Protein AF-A0ABD2N1C5-F1 (afdb_monomer_lite)

Radius of gyration: 31.62 Å; chains: 1; bounding box: 72×41×95 Å

Organism: NCBI:txid559131

Foldseek 3Di:
DDPDAAEEEEDEPLAPLQDKAFFAWDWDDDPRHIYTYRQDNYHDNDDPRTAEIEEQDDPVVDDDPDPDFYWYAYSPPRDIAGPVCRPHHYHYHYDHNVVLLPDPADDCPDDPCRVVSVVSSVVSVVVVVVVVCPVVVVVLLVVLVVLLVVLVVLLVVCVVDPLNVVDPLSVQLNVLSVVSNVLSVCVVVVVDDPVSVVSNVVSVVSNVVSVVVVVVCVVCVPVSVVVVVVVVD

pLDDT: mean 78.97, std 11.91, range [41.66, 94.25]

Secondary structure (DSSP, 8-state):
--PPPEEEEEEETT--TTS-EEEEEEEEE-SSEEEEEE--SSPBSS-TTEEEEEESS-GGGS--SSSS--EEEETTT--EE-TT-TT--EEEEEE-HHHHTT-----SSS-TTHHHHHHHHHHHHHHHHHHHHHHHHHHHHHHHHHHHHHHHHHHHHHHH-GGGGG-HHHHHHHHHHHHHHHHHHHHHTT---THHHHHHHHHHHHHHHHHHHHHHHHHTHHHHHHHHHHHT-

Sequence (233 aa):
MSYEKNVIIFIPHTLEKRKAGLLEGFYKEYHDCQSFFITNNKIAKDTSKCIGYISKKDAKDFKSLNDGHWVHINSMDSAVTLPDHPHKNVLKVYYELDIFGRLHRIEPDIMDLGVHFQELISYFKNKQVTSHTNGTKGLIELIAIIIIKLLDLIRNIINYKKILKYSSATSYFEESCLLGKWLLTSLLKRENGPKITNLLVSIAFDLMLGFYVMKYFNHYKKDVLFLLKMQER

Structure (mmCIF, N/CA/C/O backbone):
data_AF-A0ABD2N1C5-F1
#
_entry.id   AF-A0ABD2N1C5-F1
#
loop_
_atom_site.group_PDB
_atom_site.id
_atom_site.type_symbol
_atom_site.label_atom_id
_atom_site.label_alt_id
_atom_site.label_comp_id
_atom_site.label_asym_id
_atom_site.label_entity_id
_atom_site.label_seq_id
_atom_site.pdbx_PDB_ins_code
_atom_site.Cartn_x
_atom_site.Cartn_y
_atom_site.Cartn_z
_atom_site.occupancy
_atom_site.B_iso_or_equiv
_atom_site.auth_seq_id
_atom_site.auth_comp_id
_atom_site.auth_asym_id
_atom_site.auth_atom_id
_atom_site.pdbx_PDB_model_num
ATOM 1 N N . MET A 1 1 ? 37.526 -4.607 -17.241 1.00 41.66 1 MET A N 1
ATOM 2 C CA . MET A 1 1 ? 36.534 -4.377 -18.313 1.00 41.66 1 MET A CA 1
ATOM 3 C C . MET A 1 1 ? 35.157 -4.555 -17.703 1.00 41.66 1 MET A C 1
ATOM 5 O O . MET A 1 1 ? 34.886 -5.630 -17.187 1.00 41.66 1 MET A O 1
ATOM 9 N N . SER A 1 2 ? 34.346 -3.498 -17.658 1.00 44.84 2 SER A N 1
ATOM 10 C CA . SER A 1 2 ? 32.952 -3.594 -17.212 1.00 44.84 2 SER A CA 1
ATOM 11 C C . SER A 1 2 ? 32.163 -4.292 -18.316 1.00 44.84 2 SER A C 1
ATOM 13 O O . SER A 1 2 ? 32.066 -3.737 -19.407 1.00 44.84 2 SER A O 1
ATOM 15 N N . TYR A 1 3 ? 31.652 -5.499 -18.071 1.00 54.25 3 TYR A N 1
ATOM 16 C CA . TYR A 1 3 ? 30.715 -6.139 -18.996 1.00 54.25 3 TYR A CA 1
ATOM 17 C C . TYR A 1 3 ? 29.472 -5.249 -19.116 1.00 54.25 3 TYR A C 1
ATOM 19 O O . TYR A 1 3 ? 28.894 -4.843 -18.105 1.00 54.25 3 TYR A O 1
ATOM 27 N N . GLU A 1 4 ? 29.080 -4.898 -20.340 1.00 67.69 4 GLU A N 1
ATOM 28 C CA . GLU A 1 4 ? 27.821 -4.192 -20.565 1.00 67.69 4 GLU A CA 1
ATOM 29 C C . GLU A 1 4 ? 26.655 -5.124 -20.219 1.00 67.69 4 GLU A C 1
ATOM 31 O O . GLU A 1 4 ? 26.484 -6.182 -20.822 1.00 67.69 4 GLU A O 1
ATOM 36 N N . LYS A 1 5 ? 25.859 -4.739 -19.216 1.00 76.56 5 LYS A N 1
ATOM 37 C CA . LYS A 1 5 ? 24.678 -5.499 -18.793 1.00 76.56 5 LYS A CA 1
ATOM 38 C C . LYS A 1 5 ? 23.574 -5.417 -19.849 1.00 76.56 5 LYS A C 1
ATOM 40 O O . LYS A 1 5 ? 23.260 -4.327 -20.336 1.00 76.56 5 LYS A O 1
ATOM 45 N N . ASN A 1 6 ? 22.938 -6.552 -20.132 1.00 84.88 6 ASN A N 1
ATOM 46 C CA . ASN A 1 6 ? 21.762 -6.624 -21.005 1.00 84.88 6 ASN A CA 1
ATOM 47 C C . ASN A 1 6 ? 20.581 -5.855 -20.396 1.00 84.88 6 ASN A C 1
ATOM 49 O O . ASN A 1 6 ? 20.474 -5.758 -19.173 1.00 84.88 6 ASN A O 1
ATOM 53 N N . VAL A 1 7 ? 19.666 -5.338 -21.221 1.00 88.81 7 VAL A N 1
ATOM 54 C CA . VAL A 1 7 ? 18.470 -4.638 -20.726 1.00 88.81 7 VAL A CA 1
ATOM 55 C C . VAL A 1 7 ? 17.212 -5.414 -21.076 1.00 88.81 7 VAL A C 1
ATOM 57 O O . VAL A 1 7 ? 17.007 -5.796 -22.224 1.00 88.81 7 VAL A O 1
ATOM 60 N N . ILE A 1 8 ? 16.349 -5.614 -20.085 1.00 91.00 8 ILE A N 1
ATOM 61 C CA . ILE A 1 8 ? 15.067 -6.300 -20.230 1.00 91.00 8 ILE A CA 1
ATOM 62 C C . ILE A 1 8 ? 13.950 -5.335 -19.841 1.00 91.00 8 ILE A C 1
ATOM 64 O O . ILE A 1 8 ? 14.008 -4.679 -18.803 1.00 91.00 8 ILE A O 1
ATOM 68 N N . ILE A 1 9 ? 12.920 -5.223 -20.672 1.00 92.12 9 ILE A N 1
ATOM 69 C CA . ILE A 1 9 ? 11.816 -4.287 -20.451 1.00 92.12 9 ILE A CA 1
ATOM 70 C C . ILE A 1 9 ? 10.503 -5.051 -20.515 1.00 92.12 9 ILE A C 1
ATOM 72 O O . ILE A 1 9 ? 10.114 -5.558 -21.567 1.00 92.12 9 ILE A O 1
ATOM 76 N N . PHE A 1 10 ? 9.820 -5.112 -19.377 1.00 93.75 10 PHE A N 1
ATOM 77 C CA . PHE A 1 10 ? 8.523 -5.752 -19.214 1.00 93.75 10 PHE A CA 1
ATOM 78 C C . PHE A 1 10 ? 7.416 -4.743 -19.510 1.00 93.75 10 PHE A C 1
ATOM 80 O O . PHE A 1 10 ? 7.250 -3.750 -18.796 1.00 93.75 10 PHE A O 1
ATOM 87 N N . ILE A 1 11 ? 6.653 -5.008 -20.569 1.00 93.69 11 ILE A N 1
ATOM 88 C CA . ILE A 1 11 ? 5.615 -4.122 -21.098 1.00 93.69 11 ILE A CA 1
ATOM 89 C C . ILE A 1 11 ? 4.264 -4.848 -21.033 1.00 93.69 11 ILE A C 1
ATOM 91 O O . ILE A 1 11 ? 4.126 -5.919 -21.623 1.00 93.69 11 ILE A O 1
ATOM 95 N N . PRO A 1 12 ? 3.235 -4.282 -20.382 1.00 91.94 12 PRO A N 1
ATOM 96 C CA . PRO A 1 12 ? 1.894 -4.845 -20.437 1.00 91.94 12 PRO A CA 1
ATOM 97 C C . PRO A 1 12 ? 1.410 -4.930 -21.887 1.00 91.94 12 PRO A C 1
ATOM 99 O O . PRO A 1 12 ? 1.479 -3.936 -22.617 1.00 91.94 12 PRO A O 1
ATOM 102 N N . HIS A 1 13 ? 0.872 -6.077 -22.309 1.00 90.56 13 HIS A N 1
ATOM 103 C CA . HIS A 1 13 ? 0.294 -6.204 -23.654 1.00 90.56 13 HIS A CA 1
ATOM 104 C C . HIS A 1 13 ? -0.828 -5.168 -23.868 1.00 90.56 13 HIS A C 1
ATOM 106 O O . HIS A 1 13 ? -1.000 -4.619 -24.958 1.00 90.56 13 HIS A O 1
ATOM 112 N N . THR A 1 14 ? -1.552 -4.831 -22.803 1.00 89.88 14 THR A N 1
ATOM 113 C CA . THR A 1 14 ? -2.670 -3.885 -22.811 1.00 89.88 14 THR A CA 1
ATOM 114 C C . THR A 1 14 ? -2.257 -2.409 -22.696 1.00 89.88 14 THR A C 1
ATOM 116 O 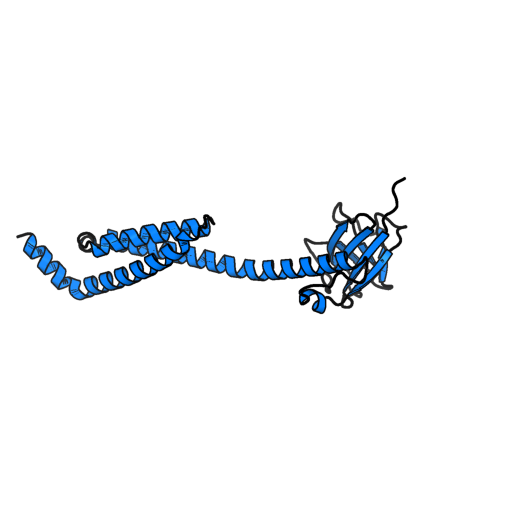O . THR A 1 14 ? -3.120 -1.570 -22.454 1.00 89.88 14 THR A O 1
ATOM 119 N N . LEU A 1 15 ? -0.966 -2.063 -22.785 1.00 92.25 15 LEU A N 1
ATOM 120 C CA . LEU A 1 15 ? -0.504 -0.676 -22.636 1.00 92.25 15 LEU A CA 1
ATOM 121 C C . LEU A 1 15 ? -1.127 0.253 -23.700 1.00 92.25 15 LEU A C 1
ATOM 123 O O . LEU A 1 15 ? -1.115 -0.052 -24.893 1.00 92.25 15 LEU A O 1
ATOM 127 N N . GLU A 1 16 ? -1.615 1.425 -23.288 1.00 90.56 16 GLU A N 1
ATOM 128 C CA . GLU A 1 16 ? -2.205 2.448 -24.165 1.00 90.56 16 GLU A CA 1
ATOM 129 C C . GLU A 1 16 ? -1.152 3.165 -25.040 1.00 90.56 16 GLU A C 1
ATOM 131 O O . GLU A 1 16 ? -0.821 4.335 -24.843 1.00 90.56 16 GLU A O 1
ATOM 136 N N . LYS A 1 17 ? -0.644 2.477 -26.068 1.00 85.81 17 LYS A N 1
ATOM 137 C CA . LYS A 1 17 ? 0.482 2.959 -26.887 1.00 85.81 17 LYS A CA 1
ATOM 138 C C . LYS A 1 17 ? 0.216 4.246 -27.672 1.00 85.81 17 LYS A C 1
ATOM 140 O O . LYS A 1 17 ? 1.157 4.946 -27.997 1.00 85.81 17 LYS A O 1
ATOM 145 N N . ARG A 1 18 ? -1.042 4.581 -27.988 1.00 85.25 18 ARG A N 1
ATOM 146 C CA . ARG A 1 18 ? -1.394 5.738 -28.844 1.00 85.25 18 ARG A CA 1
ATOM 147 C C . ARG A 1 18 ? -1.426 7.086 -28.114 1.00 85.25 18 ARG A C 1
ATOM 149 O O . ARG A 1 18 ? -1.656 8.111 -28.755 1.00 85.25 18 ARG A O 1
ATOM 156 N N . LYS A 1 19 ? -1.237 7.099 -26.794 1.00 87.31 19 LYS A N 1
ATOM 157 C CA . LYS A 1 19 ? -1.223 8.320 -25.979 1.00 87.31 19 LYS A CA 1
ATOM 158 C C . LYS A 1 19 ? 0.210 8.702 -25.623 1.00 87.31 19 LYS A C 1
ATOM 160 O O . LYS A 1 19 ? 1.095 7.854 -25.614 1.00 87.31 19 LYS A O 1
ATOM 165 N N . ALA A 1 20 ? 0.419 9.984 -25.338 1.00 88.69 20 ALA A N 1
ATOM 166 C CA . ALA A 1 20 ? 1.677 10.477 -24.796 1.00 88.69 20 ALA A CA 1
ATOM 167 C C . ALA A 1 20 ? 1.542 10.732 -23.292 1.00 88.69 20 ALA A C 1
ATOM 169 O O . ALA A 1 20 ? 0.499 11.218 -22.847 1.00 88.69 20 ALA A O 1
ATOM 170 N N . GLY A 1 21 ? 2.580 10.411 -22.524 1.00 89.12 21 GLY A N 1
ATOM 171 C CA . GLY A 1 21 ? 2.605 10.634 -21.079 1.00 89.12 21 GLY A CA 1
ATOM 172 C C . GLY A 1 21 ? 3.546 9.690 -20.331 1.00 89.12 21 GLY A C 1
ATOM 173 O O . GLY A 1 21 ? 4.348 8.977 -20.934 1.00 89.12 21 GLY A O 1
ATOM 174 N N . LEU A 1 22 ? 3.455 9.719 -19.003 1.00 90.06 22 LEU A N 1
ATOM 175 C CA . LEU A 1 22 ? 4.369 9.025 -18.100 1.00 90.06 22 LEU A CA 1
ATOM 176 C C . LEU A 1 22 ? 4.020 7.539 -17.984 1.00 90.06 22 LEU A C 1
ATOM 178 O O . LEU A 1 22 ? 2.847 7.153 -17.929 1.00 90.06 22 LEU A O 1
ATOM 182 N N . LEU A 1 23 ? 5.066 6.721 -17.901 1.00 91.62 23 LEU A N 1
ATOM 183 C CA . LEU A 1 23 ? 4.988 5.295 -17.615 1.00 91.62 23 LEU A CA 1
ATOM 184 C C . LEU A 1 23 ? 5.208 5.082 -16.116 1.00 91.62 23 LEU A C 1
ATOM 186 O O . LEU A 1 23 ? 6.207 5.531 -15.555 1.00 91.62 23 LEU A O 1
ATOM 190 N N . GLU A 1 24 ? 4.278 4.380 -15.472 1.00 91.81 24 GLU A N 1
ATOM 191 C CA . GLU A 1 24 ? 4.411 3.970 -14.073 1.00 91.81 24 GLU A CA 1
ATOM 192 C C . GLU A 1 24 ? 5.088 2.601 -13.992 1.00 91.81 24 GLU A C 1
ATOM 194 O O . GLU A 1 24 ? 4.736 1.674 -14.730 1.00 91.81 24 GLU A O 1
ATOM 199 N N . GLY A 1 25 ? 6.042 2.459 -13.078 1.00 91.94 25 GLY A N 1
ATOM 200 C CA . GLY A 1 25 ? 6.778 1.217 -12.944 1.00 91.94 25 GLY A CA 1
ATOM 201 C C . GLY A 1 25 ? 7.862 1.238 -11.884 1.00 91.94 25 GLY A C 1
ATOM 202 O O . GLY A 1 25 ? 7.828 2.034 -10.944 1.00 91.94 25 GLY A O 1
ATOM 203 N N . PHE A 1 26 ? 8.812 0.323 -12.029 1.00 91.62 26 PHE A N 1
ATOM 204 C CA . PHE A 1 26 ? 10.015 0.275 -11.208 1.00 91.62 26 PHE A CA 1
ATOM 205 C C . PHE A 1 26 ? 11.203 -0.303 -11.985 1.00 91.62 26 PHE A C 1
ATOM 207 O O . PHE A 1 26 ? 11.040 -0.994 -12.992 1.00 91.62 26 PHE A O 1
ATOM 214 N N . TYR A 1 27 ? 12.401 0.007 -11.495 1.00 90.94 27 TYR A N 1
ATOM 215 C CA . TYR A 1 27 ? 13.681 -0.482 -11.998 1.00 90.94 27 TYR A CA 1
ATOM 216 C C . TYR A 1 27 ? 14.257 -1.501 -11.016 1.00 90.94 27 TYR A C 1
ATOM 218 O O . TYR A 1 27 ? 14.134 -1.322 -9.801 1.00 90.94 27 TYR A O 1
ATOM 226 N N . LYS A 1 28 ? 14.920 -2.540 -11.529 1.00 90.94 28 LYS A N 1
ATOM 227 C CA . LYS A 1 28 ? 15.744 -3.431 -10.714 1.00 90.94 28 LYS A CA 1
ATOM 228 C C . LYS A 1 28 ? 17.009 -3.831 -11.455 1.00 90.94 28 LYS A C 1
ATOM 230 O O . LYS A 1 28 ? 16.969 -4.216 -12.624 1.00 90.94 28 LYS A O 1
ATOM 235 N N . GLU A 1 29 ? 18.123 -3.762 -10.743 1.00 89.19 29 GLU A N 1
ATOM 236 C CA . GLU A 1 29 ? 19.415 -4.206 -11.237 1.00 89.19 29 GLU A CA 1
ATOM 237 C C . GLU A 1 29 ? 19.710 -5.630 -10.771 1.00 89.19 29 GLU A C 1
ATOM 239 O O . GLU A 1 29 ? 19.539 -5.958 -9.595 1.00 89.19 29 GLU A O 1
ATOM 244 N N . TYR A 1 30 ? 20.164 -6.461 -11.702 1.00 86.56 30 TYR A N 1
ATOM 245 C CA . TYR A 1 30 ? 20.626 -7.821 -11.461 1.00 86.56 30 TYR A CA 1
ATOM 246 C C . TYR A 1 30 ? 22.119 -7.928 -11.793 1.00 86.56 30 TYR A C 1
ATOM 248 O O . TYR A 1 30 ? 22.743 -6.974 -12.276 1.00 86.56 30 TYR A O 1
ATOM 256 N N . HIS A 1 31 ? 22.708 -9.091 -11.510 1.00 83.69 31 HIS A N 1
ATOM 257 C CA . HIS A 1 31 ? 24.123 -9.340 -11.778 1.00 83.69 31 HIS A CA 1
ATOM 258 C C . HIS A 1 31 ? 24.447 -9.158 -13.273 1.00 83.69 31 HIS A C 1
ATOM 260 O O . HIS A 1 31 ? 25.331 -8.373 -13.608 1.00 83.69 31 HIS A O 1
ATOM 266 N N . ASP A 1 32 ? 23.643 -9.759 -14.157 1.00 83.38 32 ASP A N 1
ATOM 267 C CA . ASP A 1 32 ? 23.931 -9.820 -15.601 1.00 83.38 32 ASP A CA 1
ATOM 268 C C . ASP A 1 32 ? 23.055 -8.897 -16.464 1.00 83.38 32 ASP A C 1
ATOM 270 O O . ASP A 1 32 ? 23.295 -8.720 -17.662 1.00 83.38 32 ASP A O 1
ATOM 274 N N . CYS A 1 33 ? 22.017 -8.294 -15.879 1.00 87.31 33 CYS A N 1
ATOM 275 C CA . CYS A 1 33 ? 21.086 -7.452 -16.619 1.00 87.31 33 CYS A CA 1
ATOM 276 C C . CYS A 1 33 ? 20.441 -6.350 -15.770 1.00 87.31 33 CYS A C 1
ATOM 278 O O . CYS A 1 33 ? 20.487 -6.340 -14.540 1.00 87.31 33 CYS A O 1
ATOM 280 N N . GLN A 1 34 ? 19.816 -5.408 -16.462 1.00 89.38 34 GLN A N 1
ATOM 281 C CA . GLN A 1 34 ? 18.994 -4.341 -15.911 1.00 89.38 34 GLN A CA 1
ATOM 282 C C . GLN A 1 34 ? 17.558 -4.555 -16.371 1.00 89.38 34 GLN A C 1
ATOM 284 O O . GLN A 1 34 ? 17.321 -4.807 -17.551 1.00 89.38 34 GLN A O 1
ATOM 289 N N . SER A 1 35 ? 16.594 -4.474 -15.457 1.00 91.88 35 SER A N 1
ATOM 290 C CA . SER A 1 35 ? 15.186 -4.689 -15.783 1.00 91.88 35 SER A CA 1
ATOM 291 C C . SER A 1 35 ? 14.317 -3.491 -15.463 1.00 91.88 35 SER A C 1
ATOM 293 O O . SER A 1 35 ? 14.396 -2.912 -14.380 1.00 91.88 35 SER A O 1
ATOM 295 N N . PHE A 1 36 ? 13.431 -3.179 -16.400 1.00 93.25 36 PHE A N 1
ATOM 296 C CA . PHE A 1 36 ? 12.411 -2.153 -16.261 1.00 93.25 36 PHE A CA 1
ATOM 297 C C . PHE A 1 36 ? 11.041 -2.802 -16.312 1.00 93.25 36 PHE A C 1
ATOM 299 O O . PHE A 1 36 ? 10.727 -3.542 -17.243 1.00 93.25 36 PHE A O 1
ATOM 306 N N . PHE A 1 37 ? 10.214 -2.505 -15.320 1.00 93.56 37 PHE A N 1
ATOM 307 C CA . PHE A 1 37 ? 8.902 -3.108 -15.167 1.00 93.56 37 PHE A CA 1
ATOM 308 C C . PHE A 1 37 ? 7.834 -2.031 -15.267 1.00 93.56 37 PHE A C 1
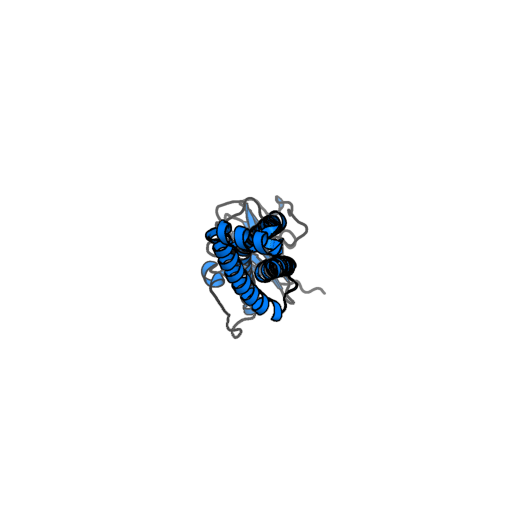ATOM 310 O O . PHE A 1 37 ? 7.657 -1.256 -14.330 1.00 93.56 37 PHE A O 1
ATOM 317 N N . ILE A 1 38 ? 7.111 -1.978 -16.387 1.00 94.25 38 ILE A N 1
ATOM 318 C CA . ILE A 1 38 ? 5.952 -1.090 -16.534 1.00 94.25 38 ILE A CA 1
ATOM 319 C C . ILE A 1 38 ? 4.751 -1.794 -15.919 1.00 94.25 38 ILE A C 1
ATOM 321 O O . ILE A 1 38 ? 4.387 -2.880 -16.360 1.00 94.25 38 ILE A O 1
ATOM 325 N N . THR A 1 39 ? 4.140 -1.197 -14.899 1.00 92.44 39 THR A N 1
ATOM 326 C CA . THR A 1 39 ? 3.135 -1.857 -14.041 1.00 92.44 39 THR A CA 1
ATOM 327 C C . THR A 1 39 ? 1.739 -1.254 -14.154 1.00 92.44 39 THR A C 1
ATOM 329 O O . THR A 1 39 ? 0.841 -1.592 -13.379 1.00 92.44 39 THR A O 1
ATOM 332 N N . ASN A 1 40 ? 1.542 -0.361 -15.121 1.00 90.75 40 ASN A N 1
ATOM 333 C CA . ASN A 1 40 ? 0.262 0.257 -15.420 1.00 90.75 40 ASN A CA 1
ATOM 334 C C . ASN A 1 40 ? 0.013 0.197 -16.930 1.00 90.75 40 ASN A C 1
ATOM 336 O O . ASN A 1 40 ? 0.913 0.450 -17.729 1.00 90.75 40 ASN A O 1
ATOM 340 N N . ASN A 1 41 ? -1.205 -0.170 -17.319 1.00 89.69 41 ASN A N 1
ATOM 341 C CA . ASN A 1 41 ? -1.616 -0.210 -18.719 1.00 89.69 41 ASN A CA 1
ATOM 342 C C . ASN A 1 41 ? -2.098 1.155 -19.232 1.00 89.69 41 ASN A C 1
ATOM 344 O O . ASN A 1 41 ? -2.156 1.369 -20.442 1.00 89.69 41 ASN A O 1
ATOM 348 N N . LYS A 1 42 ? -2.415 2.087 -18.331 1.00 92.50 42 LYS A N 1
ATOM 349 C CA . LYS A 1 42 ? -2.808 3.456 -18.665 1.00 92.50 42 LYS A CA 1
ATOM 350 C C . LYS A 1 42 ? -1.614 4.391 -18.600 1.00 92.50 42 LYS A C 1
ATOM 352 O O . LYS A 1 42 ? -0.727 4.237 -17.762 1.00 92.50 42 LYS A O 1
ATOM 357 N N . ILE A 1 43 ? -1.646 5.405 -19.456 1.00 90.50 43 ILE A N 1
ATOM 358 C CA . ILE A 1 43 ? -0.634 6.457 -19.460 1.00 90.50 43 ILE A CA 1
ATOM 359 C C . ILE A 1 43 ? -1.000 7.524 -18.426 1.00 90.50 43 ILE A C 1
ATOM 361 O O . ILE A 1 43 ? -2.108 8.068 -18.448 1.00 90.50 43 ILE A O 1
ATOM 365 N N . ALA A 1 44 ? -0.070 7.821 -17.519 1.00 87.19 44 ALA A N 1
ATOM 366 C CA . ALA A 1 44 ? -0.275 8.789 -16.450 1.00 87.19 44 ALA A CA 1
ATOM 367 C C . ALA A 1 44 ? 0.092 10.211 -16.904 1.00 87.19 44 ALA A C 1
ATOM 369 O O . ALA A 1 44 ? 1.031 10.416 -17.675 1.00 87.19 44 ALA A O 1
ATOM 370 N N . LYS A 1 45 ? -0.641 11.213 -16.403 1.00 83.94 45 LYS A N 1
ATOM 371 C CA . LYS A 1 45 ? -0.251 12.630 -16.541 1.00 83.94 45 LYS A CA 1
ATOM 372 C C . LYS A 1 45 ? 0.766 13.046 -15.478 1.00 83.94 45 LYS A C 1
ATOM 374 O O . LYS A 1 45 ? 1.614 13.880 -15.758 1.00 83.94 45 LYS A O 1
ATOM 379 N N . ASP A 1 46 ? 0.666 12.442 -14.299 1.00 82.38 46 ASP A N 1
ATOM 380 C CA . ASP A 1 46 ? 1.557 12.626 -13.158 1.00 82.38 46 ASP A CA 1
ATOM 381 C C . ASP A 1 46 ? 1.632 11.302 -12.378 1.00 82.38 46 ASP A C 1
ATOM 383 O O . ASP A 1 46 ? 0.630 10.585 -12.277 1.00 82.38 46 ASP A O 1
ATOM 387 N N . THR A 1 47 ? 2.817 10.938 -11.889 1.00 82.69 47 THR A N 1
ATOM 388 C CA . THR A 1 47 ? 3.037 9.743 -11.066 1.00 82.69 47 THR A CA 1
ATOM 389 C C . THR A 1 47 ? 4.330 9.851 -10.262 1.00 82.69 47 THR A C 1
ATOM 391 O O . THR A 1 47 ? 5.383 10.209 -10.786 1.00 82.69 47 THR A O 1
ATOM 394 N N . SER A 1 48 ? 4.274 9.452 -8.990 1.00 82.19 48 SER A N 1
ATOM 395 C CA . SER A 1 48 ? 5.450 9.371 -8.114 1.00 82.19 48 SER A CA 1
ATOM 396 C C . SER A 1 48 ? 6.350 8.165 -8.405 1.00 82.19 48 SER A C 1
ATOM 398 O O . SER A 1 48 ? 7.469 8.101 -7.906 1.00 82.19 48 SER A O 1
ATOM 400 N N . LYS A 1 49 ? 5.879 7.203 -9.209 1.00 86.44 49 LYS A N 1
ATOM 401 C CA . LYS A 1 49 ? 6.621 5.993 -9.603 1.00 86.44 49 LYS A CA 1
ATOM 402 C C . LYS A 1 49 ? 6.912 5.997 -11.099 1.00 86.44 49 LYS A C 1
ATOM 404 O O . LYS A 1 49 ? 6.615 5.034 -11.805 1.00 86.44 49 LYS A O 1
ATOM 409 N N . CYS A 1 50 ? 7.423 7.120 -11.591 1.00 88.38 50 CYS A N 1
ATOM 410 C CA . CYS A 1 50 ? 7.774 7.264 -12.994 1.00 88.38 50 CYS A CA 1
ATOM 411 C C . CYS A 1 50 ? 8.993 6.396 -13.327 1.00 88.38 50 CYS A C 1
ATOM 413 O O . CYS A 1 50 ? 10.027 6.505 -12.670 1.00 88.38 50 CYS A O 1
ATOM 415 N N . ILE A 1 51 ? 8.862 5.552 -14.349 1.00 90.56 51 ILE A N 1
ATOM 416 C CA . ILE A 1 51 ? 9.954 4.726 -14.885 1.00 90.56 51 ILE A CA 1
ATOM 417 C C . ILE A 1 51 ? 10.346 5.139 -16.310 1.00 90.56 51 ILE A C 1
ATOM 419 O O . ILE A 1 51 ? 11.307 4.628 -16.888 1.00 90.56 51 ILE A O 1
ATOM 423 N N . GLY A 1 52 ? 9.573 6.039 -16.918 1.00 89.69 52 GLY A N 1
ATOM 424 C CA . GLY A 1 52 ? 9.740 6.363 -18.320 1.00 89.69 52 GLY A CA 1
ATOM 425 C C . GLY A 1 52 ? 8.630 7.216 -18.909 1.00 89.69 52 GLY A C 1
ATOM 426 O O . GLY A 1 52 ? 7.737 7.706 -18.217 1.00 89.69 52 GLY A O 1
ATOM 427 N N . TYR A 1 53 ? 8.675 7.359 -20.228 1.00 89.94 53 TYR A N 1
ATOM 428 C CA . TYR A 1 53 ? 7.720 8.150 -20.994 1.00 89.94 53 TYR A CA 1
ATOM 429 C C . TYR A 1 53 ? 7.381 7.463 -22.316 1.00 89.94 53 TYR A C 1
ATOM 431 O O . TYR A 1 53 ? 8.233 6.823 -22.931 1.00 89.94 53 TYR A O 1
ATOM 439 N N . ILE A 1 54 ? 6.144 7.621 -22.778 1.00 90.62 54 ILE A N 1
ATOM 440 C CA . ILE A 1 54 ? 5.718 7.191 -24.111 1.00 90.62 54 ILE A CA 1
ATOM 441 C C . ILE A 1 54 ? 5.347 8.409 -24.951 1.00 90.62 54 ILE A C 1
ATOM 443 O O . ILE A 1 54 ? 4.624 9.292 -24.486 1.00 90.62 54 ILE A O 1
ATOM 447 N N . SER A 1 55 ? 5.864 8.507 -26.177 1.00 89.06 55 SER A N 1
ATOM 448 C CA . SER A 1 55 ? 5.590 9.653 -27.056 1.00 89.06 55 SER A CA 1
ATOM 449 C C . SER A 1 55 ? 5.937 9.381 -28.516 1.00 89.06 55 SER A C 1
ATOM 451 O O . SER A 1 55 ? 6.586 8.394 -28.831 1.00 89.06 55 SER A O 1
ATOM 453 N N . LYS A 1 56 ? 5.496 10.271 -29.415 1.00 85.75 56 LYS A N 1
ATOM 454 C CA . LYS A 1 56 ? 5.863 10.216 -30.842 1.00 85.75 56 LYS A CA 1
ATOM 455 C C . LYS A 1 56 ? 7.230 10.838 -31.140 1.00 85.75 56 LYS A C 1
ATOM 457 O O . LYS A 1 56 ? 7.749 10.633 -32.228 1.00 85.75 56 LYS A O 1
ATOM 462 N N . LYS A 1 57 ? 7.739 11.681 -30.237 1.00 76.88 57 LYS A N 1
ATOM 463 C CA . LYS A 1 57 ? 8.992 12.422 -30.423 1.00 76.88 57 LYS A CA 1
ATOM 464 C C . LYS A 1 57 ? 10.152 11.618 -29.852 1.00 76.88 57 LYS A C 1
ATOM 466 O O . LYS A 1 57 ? 9.952 10.829 -28.929 1.00 76.88 57 LYS A O 1
ATOM 471 N N . ASP A 1 58 ? 11.344 11.842 -30.387 1.00 66.62 58 ASP A N 1
ATOM 472 C CA . ASP A 1 58 ? 12.545 11.158 -29.928 1.00 66.62 58 ASP A CA 1
ATOM 473 C C . ASP A 1 58 ? 12.838 11.454 -28.455 1.00 66.62 58 ASP A C 1
ATOM 475 O O . ASP A 1 58 ? 12.567 12.539 -27.935 1.00 66.62 58 ASP A O 1
ATOM 479 N N . ALA A 1 59 ? 13.444 10.474 -27.786 1.00 62.88 59 ALA A N 1
ATOM 480 C CA . ALA A 1 59 ? 13.774 10.541 -26.366 1.00 62.88 59 ALA A CA 1
ATOM 481 C C . ALA A 1 59 ? 14.658 11.750 -25.996 1.00 62.88 59 ALA A C 1
ATOM 483 O O . ALA A 1 59 ? 14.621 12.211 -24.860 1.00 62.88 59 ALA A O 1
ATOM 484 N N . LYS A 1 60 ? 15.422 12.281 -26.963 1.00 58.88 60 LYS A N 1
ATOM 485 C CA . LYS A 1 60 ? 16.340 13.420 -26.795 1.00 58.88 60 LYS A CA 1
ATOM 486 C C . LYS A 1 60 ? 15.635 14.723 -26.405 1.00 58.88 60 LYS A C 1
ATOM 488 O O . LYS A 1 60 ? 16.259 15.579 -25.787 1.00 58.88 60 LYS A O 1
ATOM 493 N N . ASP A 1 61 ? 14.349 14.854 -26.729 1.00 55.75 61 ASP A N 1
ATOM 494 C CA . ASP A 1 61 ? 13.556 16.047 -26.411 1.00 55.75 61 ASP A CA 1
ATOM 495 C C . ASP A 1 61 ? 13.031 16.047 -24.966 1.00 55.75 61 ASP A C 1
ATOM 497 O O . ASP A 1 61 ? 12.505 17.056 -24.488 1.00 55.75 61 ASP A O 1
ATOM 501 N N . PHE A 1 62 ? 13.154 14.923 -24.254 1.00 61.44 62 PHE A N 1
ATOM 502 C CA . PHE A 1 62 ? 12.665 14.772 -22.891 1.00 61.44 62 PHE A CA 1
ATOM 503 C C . PHE A 1 62 ? 13.838 14.799 -21.914 1.00 61.44 62 PHE A C 1
ATOM 505 O O . PHE A 1 62 ? 14.603 13.845 -21.809 1.00 61.44 62 PHE A O 1
ATOM 512 N N . LYS A 1 63 ? 13.960 15.900 -21.160 1.00 55.59 63 LYS A N 1
ATOM 513 C CA . LYS A 1 63 ? 14.800 15.927 -19.955 1.00 55.59 63 LYS A CA 1
ATOM 514 C C . LYS A 1 63 ? 14.325 14.812 -19.025 1.00 55.59 63 LYS A C 1
ATOM 516 O O . LYS A 1 63 ? 13.122 14.731 -18.766 1.00 55.59 63 LYS A O 1
ATOM 521 N N . SER A 1 64 ? 15.241 13.972 -18.535 1.00 57.78 64 SER A N 1
ATOM 522 C CA . SER A 1 64 ? 14.908 13.033 -17.465 1.00 57.78 64 SER A CA 1
ATOM 523 C C . SER A 1 64 ? 14.275 13.847 -16.332 1.00 57.78 64 SER A C 1
ATOM 525 O O . SER A 1 64 ? 14.823 14.856 -15.891 1.00 57.78 64 SER A O 1
ATOM 527 N N . LEU A 1 65 ? 13.051 13.497 -15.926 1.00 56.72 65 LEU A N 1
ATOM 528 C CA . LEU A 1 65 ? 12.379 14.259 -14.865 1.00 56.72 65 LEU A CA 1
ATOM 529 C C . LEU A 1 65 ? 12.977 13.931 -13.487 1.00 56.72 65 LEU A C 1
ATOM 531 O O . LEU A 1 65 ? 12.635 14.605 -12.528 1.00 56.72 65 LEU A O 1
ATOM 535 N N . ASN A 1 66 ? 13.856 12.921 -13.399 1.00 55.94 66 ASN A N 1
ATOM 536 C CA . ASN A 1 66 ? 14.576 12.482 -12.201 1.00 55.94 66 ASN A CA 1
ATOM 537 C C . ASN A 1 66 ? 15.960 11.914 -12.582 1.00 55.94 66 ASN A C 1
ATOM 539 O O . ASN A 1 66 ? 16.085 11.333 -13.662 1.00 55.94 66 ASN A O 1
ATOM 543 N N . ASP A 1 67 ? 16.930 11.960 -11.659 1.00 55.16 67 ASP A N 1
ATOM 544 C CA . ASP A 1 67 ? 18.298 11.386 -11.747 1.00 55.16 67 ASP A CA 1
ATOM 545 C C . ASP A 1 67 ? 18.346 9.834 -11.766 1.00 55.16 67 ASP A C 1
ATOM 547 O O . ASP A 1 67 ? 19.216 9.201 -11.171 1.00 55.16 67 ASP A O 1
ATOM 551 N N . GLY A 1 68 ? 17.367 9.188 -12.396 1.00 62.50 68 GLY A N 1
ATOM 552 C CA . GLY A 1 68 ? 17.189 7.734 -12.391 1.00 62.50 68 GLY A CA 1
ATOM 553 C C . GLY A 1 68 ? 17.481 7.070 -13.732 1.00 62.50 68 GLY A C 1
ATOM 554 O O . GLY A 1 68 ? 17.861 7.720 -14.696 1.00 62.50 68 GLY A O 1
ATOM 555 N N . HIS A 1 69 ? 17.239 5.762 -13.804 1.00 76.06 69 HIS A N 1
ATOM 556 C CA . HIS A 1 69 ? 17.210 5.011 -15.057 1.00 76.06 69 HIS A CA 1
ATOM 557 C C . HIS A 1 69 ? 15.857 5.209 -15.758 1.00 76.06 69 HIS A C 1
ATOM 559 O O . HIS A 1 69 ? 14.816 4.961 -15.145 1.00 76.06 69 HIS A O 1
ATOM 565 N N . TRP A 1 70 ? 15.860 5.614 -17.032 1.00 84.44 70 TRP A N 1
ATOM 566 C CA . TRP A 1 70 ? 14.636 5.941 -17.779 1.00 84.44 70 TRP A CA 1
ATOM 567 C C . TRP A 1 70 ? 14.451 5.112 -19.047 1.00 84.44 70 TRP A C 1
ATOM 569 O O . TRP A 1 70 ? 15.397 4.849 -19.788 1.00 84.44 70 TRP A O 1
ATOM 579 N N . VAL A 1 71 ? 13.192 4.777 -19.339 1.00 88.94 71 VAL A N 1
ATOM 580 C CA . VAL A 1 71 ? 12.782 4.135 -20.594 1.00 88.94 71 VAL A CA 1
ATOM 581 C C . VAL A 1 71 ? 11.903 5.074 -21.410 1.00 88.94 71 VAL A C 1
ATOM 583 O O . VAL A 1 71 ? 10.888 5.576 -20.929 1.00 88.94 71 VAL A O 1
ATOM 586 N N . HIS A 1 72 ? 12.245 5.269 -22.679 1.00 90.38 72 HIS A N 1
ATOM 587 C CA . HIS A 1 72 ? 11.360 5.890 -23.660 1.00 90.38 72 HIS A CA 1
ATOM 588 C C . HIS A 1 72 ? 10.773 4.828 -24.584 1.00 90.38 72 HIS A C 1
ATOM 590 O O . HIS A 1 72 ? 11.501 3.986 -25.106 1.00 90.38 72 HIS A O 1
ATOM 596 N N . ILE A 1 73 ? 9.457 4.872 -24.790 1.00 89.88 73 ILE A N 1
ATOM 597 C CA . ILE A 1 73 ? 8.766 4.055 -25.788 1.00 89.88 73 ILE A CA 1
ATOM 598 C C . ILE A 1 73 ? 8.220 4.983 -26.869 1.00 89.88 73 ILE A C 1
ATOM 600 O O . ILE A 1 73 ? 7.443 5.895 -26.581 1.00 89.88 73 ILE A O 1
ATOM 604 N N . ASN A 1 74 ? 8.573 4.731 -28.123 1.00 88.31 74 ASN A N 1
ATOM 605 C CA . ASN A 1 74 ? 7.973 5.436 -29.243 1.00 88.31 74 ASN A CA 1
ATOM 606 C C . ASN A 1 74 ? 6.552 4.899 -29.495 1.00 88.31 74 ASN A C 1
ATOM 608 O O . ASN A 1 74 ? 6.329 3.699 -29.662 1.00 88.31 74 ASN A O 1
ATOM 612 N N . SER A 1 75 ? 5.558 5.787 -29.489 1.00 88.00 75 SER A N 1
ATOM 613 C CA . SER A 1 75 ? 4.144 5.423 -29.634 1.00 88.00 75 SER A CA 1
ATOM 614 C C . SER A 1 75 ? 3.742 4.976 -31.042 1.00 88.00 75 SER A C 1
ATOM 616 O O . SER A 1 75 ? 2.670 4.388 -31.201 1.00 88.00 75 SER A O 1
ATOM 618 N N . MET A 1 76 ? 4.568 5.244 -32.058 1.00 85.81 76 MET A N 1
ATOM 619 C CA . MET A 1 76 ? 4.288 4.899 -33.455 1.00 85.81 76 MET A CA 1
ATOM 620 C C . MET A 1 76 ? 4.746 3.482 -33.802 1.00 85.81 76 MET A C 1
ATOM 622 O O . MET A 1 76 ? 3.977 2.719 -34.382 1.00 85.81 76 MET A O 1
ATOM 626 N N . ASP A 1 77 ? 5.970 3.120 -33.425 1.00 85.44 77 ASP A N 1
ATOM 627 C CA . ASP A 1 77 ? 6.626 1.862 -33.812 1.00 85.44 77 ASP A CA 1
ATOM 628 C C . ASP A 1 77 ? 6.947 0.949 -32.611 1.00 85.44 77 ASP A C 1
ATOM 630 O O . ASP A 1 77 ? 7.446 -0.162 -32.778 1.00 85.44 77 ASP A O 1
ATOM 634 N N . SER A 1 78 ? 6.625 1.375 -31.382 1.00 83.88 78 SER A N 1
ATOM 635 C CA . SER A 1 78 ? 7.006 0.685 -30.141 1.00 83.88 78 SER A CA 1
ATOM 636 C C . SER A 1 78 ? 8.520 0.493 -29.980 1.00 83.88 78 SER A C 1
ATOM 638 O O . SER A 1 78 ? 8.935 -0.386 -29.213 1.00 83.88 78 SER A O 1
ATOM 640 N N . ALA A 1 79 ? 9.358 1.264 -30.683 1.00 86.69 79 ALA A N 1
ATOM 641 C CA . ALA A 1 79 ? 10.797 1.292 -30.455 1.00 86.69 79 ALA A CA 1
ATOM 642 C C . ALA A 1 79 ? 11.074 1.725 -29.014 1.00 86.69 79 ALA A C 1
ATOM 644 O O . ALA A 1 79 ? 10.331 2.519 -28.437 1.00 86.69 79 ALA A O 1
ATOM 645 N N . VAL A 1 80 ? 12.105 1.137 -28.410 1.00 87.25 80 VAL A N 1
ATOM 646 C CA . VAL A 1 80 ? 12.459 1.436 -27.026 1.00 87.25 80 VAL A CA 1
ATOM 647 C C . VAL A 1 80 ? 13.854 2.016 -27.001 1.00 87.25 80 VAL A C 1
ATOM 649 O O . VAL A 1 80 ? 14.777 1.413 -27.541 1.00 87.25 80 VAL A O 1
ATOM 652 N N . THR A 1 81 ? 13.978 3.166 -26.355 1.00 85.00 81 THR A N 1
ATOM 653 C CA . THR A 1 81 ? 15.222 3.915 -26.249 1.00 85.00 81 THR A CA 1
ATOM 654 C C . THR A 1 81 ? 15.532 4.134 -24.778 1.00 85.00 81 THR A C 1
ATOM 656 O O . THR A 1 81 ? 14.656 4.508 -23.997 1.00 85.00 81 THR A O 1
ATOM 659 N N . LEU A 1 82 ? 16.785 3.911 -24.399 1.00 83.62 82 LEU A N 1
ATOM 660 C CA . LEU A 1 82 ? 17.313 4.250 -23.081 1.00 83.62 82 LEU A CA 1
ATOM 661 C C . LEU A 1 82 ? 18.194 5.488 -23.274 1.00 83.62 82 LEU A C 1
ATOM 663 O O . LEU A 1 82 ? 19.273 5.345 -23.852 1.00 83.62 82 LEU A O 1
ATOM 667 N N . PRO A 1 83 ? 17.749 6.692 -22.869 1.00 73.69 83 PRO A N 1
ATOM 668 C CA . PRO A 1 83 ? 18.494 7.932 -23.108 1.00 73.69 83 PRO A CA 1
ATOM 669 C C . PRO A 1 83 ? 19.933 7.871 -22.588 1.00 73.69 83 PRO A C 1
ATOM 671 O O . PRO A 1 83 ? 20.851 8.326 -23.263 1.00 73.69 83 PRO A O 1
ATOM 674 N N . ASP A 1 84 ? 20.124 7.225 -21.438 1.00 69.12 84 ASP A N 1
ATOM 675 C CA . ASP A 1 84 ? 21.427 7.094 -20.780 1.00 69.12 84 ASP A CA 1
ATOM 676 C C . ASP A 1 84 ? 22.327 6.040 -21.447 1.00 69.12 84 ASP A C 1
ATOM 678 O O . ASP A 1 84 ? 23.537 6.006 -21.226 1.00 69.12 84 ASP A O 1
ATOM 682 N N . HIS A 1 85 ? 21.745 5.156 -22.265 1.00 70.19 85 HIS A N 1
ATOM 683 C CA . HIS A 1 85 ? 22.422 3.995 -22.838 1.00 70.19 85 HIS A CA 1
ATOM 684 C C . HIS A 1 85 ? 21.891 3.635 -24.241 1.00 70.19 85 HIS A C 1
ATOM 686 O O . HIS A 1 85 ? 21.279 2.577 -24.425 1.00 70.19 85 HIS A O 1
ATOM 692 N N . PRO A 1 86 ? 22.145 4.478 -25.256 1.00 62.00 86 PRO A N 1
ATOM 693 C CA . PRO A 1 86 ? 21.534 4.361 -26.583 1.00 62.00 86 PRO A CA 1
ATOM 694 C C . PRO A 1 86 ? 21.968 3.132 -27.405 1.00 62.00 86 PRO A C 1
ATOM 696 O O . PRO A 1 86 ? 21.365 2.866 -28.441 1.00 62.00 86 PRO A O 1
ATOM 699 N N . HIS A 1 87 ? 22.984 2.377 -26.968 1.00 60.81 87 HIS A N 1
ATOM 700 C CA . HIS A 1 87 ? 23.564 1.245 -27.710 1.00 60.81 87 HIS A CA 1
ATOM 701 C C . HIS A 1 87 ? 23.353 -0.129 -27.053 1.00 60.81 87 HIS A C 1
ATOM 703 O O . HIS A 1 87 ? 23.921 -1.116 -27.511 1.00 60.81 87 HIS A O 1
ATOM 709 N N . LYS A 1 88 ? 22.550 -0.222 -25.986 1.00 68.31 88 LYS A N 1
ATOM 710 C CA . LYS A 1 88 ? 22.338 -1.499 -25.290 1.00 68.31 88 LYS A CA 1
ATOM 711 C C . LYS A 1 88 ? 21.402 -2.426 -26.068 1.00 68.31 88 LYS A C 1
ATOM 713 O O . LYS A 1 88 ? 20.392 -1.988 -26.614 1.00 68.31 88 LYS A O 1
ATOM 718 N N . ASN A 1 89 ? 21.694 -3.727 -26.038 1.00 75.50 89 ASN A N 1
ATOM 719 C CA . ASN A 1 89 ? 20.756 -4.756 -26.482 1.00 75.50 89 ASN A CA 1
ATOM 720 C C . ASN A 1 89 ? 19.540 -4.779 -25.543 1.00 75.50 89 ASN A C 1
ATOM 722 O O . ASN A 1 89 ? 19.678 -4.996 -24.336 1.00 75.50 89 ASN A O 1
ATOM 726 N N . VAL A 1 90 ? 18.352 -4.544 -26.109 1.00 85.75 90 VAL A N 1
ATOM 727 C CA . VAL A 1 90 ? 17.087 -4.473 -25.369 1.00 85.75 90 VAL A CA 1
ATOM 728 C C . VAL A 1 90 ? 16.199 -5.661 -25.720 1.00 85.75 90 VAL A C 1
ATOM 730 O O . VAL A 1 90 ? 15.713 -5.776 -26.845 1.00 85.75 90 VAL A O 1
ATOM 733 N N . LEU A 1 91 ? 15.911 -6.500 -24.728 1.00 87.31 91 LEU A N 1
ATOM 734 C CA . LEU A 1 91 ? 14.868 -7.516 -24.796 1.00 87.31 91 LEU A CA 1
ATOM 735 C C . LEU A 1 91 ? 13.538 -6.924 -24.313 1.00 87.31 91 LEU A C 1
ATOM 737 O O . LEU A 1 91 ? 13.439 -6.420 -23.195 1.00 87.31 91 LEU A O 1
ATOM 741 N N . LYS A 1 92 ? 12.491 -7.016 -25.137 1.00 89.88 92 LYS A N 1
ATOM 742 C CA . LYS A 1 92 ? 11.127 -6.624 -24.754 1.00 89.88 92 LYS A CA 1
ATOM 743 C C . LYS A 1 92 ? 10.337 -7.868 -24.376 1.00 89.88 92 LYS A C 1
ATOM 745 O O . LYS A 1 92 ? 10.208 -8.781 -25.187 1.00 89.88 92 LYS A O 1
ATOM 750 N N . VAL A 1 93 ? 9.778 -7.879 -23.174 1.00 90.25 93 VAL A N 1
ATOM 751 C CA . VAL A 1 93 ? 8.915 -8.955 -22.684 1.00 90.25 93 VAL A CA 1
ATOM 752 C C . VAL A 1 93 ? 7.504 -8.407 -22.549 1.00 90.25 93 VAL A C 1
ATOM 754 O O . VAL A 1 93 ? 7.240 -7.547 -21.709 1.00 90.25 93 VAL A O 1
ATOM 757 N N . TYR A 1 94 ? 6.590 -8.889 -23.388 1.00 89.56 94 TYR A N 1
ATOM 758 C CA . TYR A 1 94 ? 5.176 -8.550 -23.268 1.00 89.56 94 TYR A CA 1
ATOM 759 C C . TYR A 1 94 ? 4.491 -9.496 -22.289 1.00 89.56 94 TYR A C 1
ATOM 761 O O . TYR A 1 94 ? 4.701 -10.705 -22.356 1.00 89.56 94 TYR A O 1
ATOM 769 N N . TYR A 1 95 ? 3.688 -8.952 -21.377 1.00 88.06 95 TYR A N 1
ATOM 770 C CA . TYR A 1 95 ? 3.026 -9.755 -20.351 1.00 88.06 95 TYR A CA 1
ATOM 771 C C . TYR A 1 95 ? 1.588 -9.305 -20.076 1.00 88.06 95 TYR A C 1
ATOM 773 O O . TYR A 1 95 ? 1.211 -8.156 -20.324 1.00 88.06 95 TYR A O 1
ATOM 781 N N . GLU A 1 96 ? 0.787 -10.229 -19.547 1.00 86.44 96 GLU A N 1
ATOM 782 C CA . GLU A 1 96 ? -0.615 -10.008 -19.189 1.00 86.44 96 GLU A CA 1
ATOM 783 C C . GLU A 1 96 ? -0.741 -9.493 -17.750 1.00 86.44 96 GLU A C 1
ATOM 785 O O . GLU A 1 96 ? -0.672 -10.261 -16.786 1.00 86.44 96 GLU A O 1
ATOM 790 N N . LEU A 1 97 ? -0.934 -8.179 -17.599 1.00 83.44 97 LEU A N 1
ATOM 791 C CA . LEU A 1 97 ? -0.987 -7.489 -16.303 1.00 83.44 97 LEU A CA 1
ATOM 792 C C . LEU A 1 97 ? -1.988 -8.140 -15.329 1.00 83.44 97 LEU A C 1
ATOM 794 O O . LEU A 1 97 ? -1.670 -8.374 -14.160 1.00 83.44 97 LEU A O 1
ATOM 798 N N . ASP A 1 98 ? -3.181 -8.470 -15.828 1.00 79.44 98 ASP A N 1
ATOM 799 C CA . ASP A 1 98 ? -4.290 -8.990 -15.023 1.00 79.44 98 ASP A CA 1
ATOM 800 C C . ASP A 1 98 ? -4.030 -10.405 -14.490 1.00 79.44 98 ASP A C 1
ATOM 802 O O . ASP A 1 98 ? -4.520 -10.764 -13.415 1.00 79.44 98 ASP A O 1
ATOM 806 N N . ILE A 1 99 ? -3.240 -11.203 -15.216 1.00 78.88 99 ILE A N 1
ATOM 807 C CA . ILE A 1 99 ? -2.863 -12.559 -14.805 1.00 78.88 99 ILE A CA 1
ATOM 808 C C . ILE A 1 99 ? -1.834 -12.472 -13.677 1.00 78.88 99 ILE A C 1
ATOM 810 O O . ILE A 1 99 ? -2.014 -13.079 -12.621 1.00 78.88 99 ILE A O 1
ATOM 814 N N . PHE A 1 100 ? -0.799 -11.645 -13.845 1.00 73.31 100 PHE A N 1
ATOM 815 C CA . PHE A 1 100 ? 0.270 -11.483 -12.854 1.00 73.31 100 PHE A CA 1
ATOM 816 C C . PHE A 1 100 ? -0.221 -10.963 -11.502 1.00 73.31 100 PHE A C 1
ATOM 818 O O . PHE A 1 100 ? 0.296 -11.377 -10.465 1.00 73.31 100 PHE A O 1
ATOM 825 N N . GLY A 1 101 ? -1.265 -10.129 -11.488 1.00 67.31 101 GLY A N 1
ATOM 826 C CA . GLY A 1 101 ? -1.906 -9.681 -10.250 1.00 67.31 101 GLY A CA 1
ATOM 827 C C . GLY A 1 101 ? -2.623 -10.785 -9.456 1.00 67.31 101 GLY A C 1
ATOM 828 O O . GLY A 1 101 ? -2.956 -10.564 -8.292 1.00 67.31 101 GLY A O 1
ATOM 829 N N . ARG A 1 102 ? -2.875 -11.957 -10.058 1.00 72.69 102 ARG A N 1
ATOM 830 C CA . ARG A 1 102 ? -3.596 -13.089 -9.443 1.00 72.69 102 ARG A CA 1
ATOM 831 C C . ARG A 1 102 ? -2.691 -14.286 -9.144 1.00 72.69 102 ARG A C 1
ATOM 833 O O . ARG A 1 102 ? -3.062 -15.154 -8.353 1.00 72.69 102 ARG A O 1
ATOM 840 N N . LEU A 1 103 ? -1.499 -14.344 -9.735 1.00 71.12 103 LEU A N 1
ATOM 841 C CA . LEU A 1 103 ? -0.576 -15.461 -9.549 1.00 71.12 103 LEU A CA 1
ATOM 842 C C . LEU A 1 103 ? 0.014 -15.488 -8.133 1.00 71.12 103 LEU A C 1
ATOM 844 O O . LEU A 1 103 ? 0.449 -14.482 -7.574 1.00 71.12 103 LEU A O 1
ATOM 848 N N . HIS A 1 104 ? 0.027 -16.680 -7.536 1.00 59.81 104 HIS A N 1
ATOM 849 C CA . HIS A 1 104 ? 0.520 -16.880 -6.172 1.00 59.81 104 HIS A CA 1
ATOM 850 C C . HIS A 1 104 ? 1.993 -17.285 -6.138 1.00 59.81 104 HIS A C 1
ATOM 852 O O . HIS A 1 104 ? 2.701 -16.900 -5.204 1.00 59.81 104 HIS A O 1
ATOM 858 N N . ARG A 1 105 ? 2.462 -18.013 -7.151 1.00 60.84 105 ARG A N 1
ATOM 859 C CA . ARG A 1 105 ? 3.845 -18.462 -7.301 1.00 60.84 105 ARG A CA 1
ATOM 860 C C . ARG A 1 105 ? 4.099 -18.784 -8.772 1.00 60.84 105 ARG A C 1
ATOM 862 O O . ARG A 1 105 ? 3.167 -19.159 -9.477 1.00 60.84 105 ARG A O 1
ATOM 869 N N . ILE A 1 106 ? 5.344 -18.634 -9.204 1.00 61.84 106 ILE A N 1
ATOM 870 C CA . ILE A 1 106 ? 5.848 -19.224 -10.445 1.00 61.84 106 ILE A CA 1
ATOM 871 C C . ILE A 1 106 ? 6.767 -20.363 -10.027 1.00 61.84 106 ILE A C 1
ATOM 873 O O . ILE A 1 106 ? 7.573 -20.196 -9.105 1.00 61.84 106 ILE A O 1
ATOM 877 N N . GLU A 1 107 ? 6.593 -21.530 -10.638 1.00 59.53 107 GLU A N 1
ATOM 878 C CA . GLU A 1 107 ? 7.529 -22.634 -10.461 1.00 59.53 107 GLU A CA 1
ATOM 879 C C . GLU A 1 107 ? 8.882 -22.214 -11.052 1.00 59.53 107 GLU A C 1
ATOM 881 O O . GLU A 1 107 ? 8.919 -21.781 -12.205 1.00 59.53 107 GLU A O 1
ATOM 886 N N . PRO A 1 108 ? 9.985 -22.269 -10.284 1.00 54.06 108 PRO A N 1
ATOM 887 C CA . PRO A 1 108 ? 11.277 -21.735 -10.725 1.00 54.06 108 PRO A CA 1
ATOM 888 C C . PRO A 1 108 ? 11.905 -22.464 -11.920 1.00 54.06 108 PRO A C 1
ATOM 890 O O . PRO A 1 108 ? 12.963 -22.056 -12.384 1.00 54.06 108 PRO A O 1
ATOM 893 N N . ASP A 1 109 ? 11.301 -23.547 -12.400 1.00 50.72 109 ASP A N 1
ATOM 894 C CA . ASP A 1 109 ? 12.067 -24.656 -12.962 1.00 50.72 109 ASP A CA 1
ATOM 895 C C . ASP A 1 109 ? 12.405 -24.566 -14.454 1.00 50.72 109 ASP A C 1
ATOM 897 O O . ASP A 1 109 ? 12.843 -25.561 -15.021 1.00 50.72 109 ASP A O 1
ATOM 901 N N . ILE A 1 110 ? 12.206 -23.426 -15.137 1.00 49.78 110 ILE A N 1
ATOM 902 C CA . ILE A 1 110 ? 12.317 -23.433 -16.613 1.00 49.78 110 ILE A CA 1
ATOM 903 C C . ILE A 1 110 ? 13.129 -22.285 -17.255 1.00 49.78 110 ILE A C 1
ATOM 905 O O . ILE A 1 110 ? 13.642 -22.502 -18.349 1.00 49.78 110 ILE A O 1
ATOM 909 N N . MET A 1 111 ? 13.354 -21.102 -16.655 1.00 53.69 111 MET A N 1
ATOM 910 C CA . MET A 1 111 ? 14.150 -20.041 -17.330 1.00 53.69 111 MET A CA 1
ATOM 911 C C . MET A 1 111 ? 14.816 -19.030 -16.381 1.00 53.69 111 MET A C 1
ATOM 913 O O . MET A 1 111 ? 14.218 -18.631 -15.383 1.00 53.69 111 MET A O 1
ATOM 917 N N . ASP A 1 112 ? 15.967 -18.481 -16.798 1.00 66.00 112 ASP A N 1
ATOM 918 C CA . ASP A 1 112 ? 16.677 -17.337 -16.180 1.00 66.00 112 ASP A CA 1
ATOM 919 C C . ASP A 1 112 ? 15.774 -16.103 -15.940 1.00 66.00 112 ASP A C 1
ATOM 921 O O . ASP A 1 112 ? 16.022 -15.275 -15.064 1.00 66.00 112 ASP A O 1
ATOM 925 N N . LEU A 1 113 ? 14.657 -16.000 -16.671 1.00 74.12 113 LEU A N 1
ATOM 926 C CA . LEU A 1 113 ? 13.639 -14.953 -16.524 1.00 74.12 113 LEU A CA 1
ATOM 927 C C . LEU A 1 113 ? 12.721 -15.120 -15.295 1.00 74.12 113 LEU A C 1
ATOM 929 O O . LEU A 1 113 ? 12.009 -14.179 -14.934 1.00 74.12 113 LEU A O 1
ATOM 933 N N . GLY A 1 114 ? 12.715 -16.284 -14.636 1.00 79.50 114 GLY A N 1
ATOM 934 C CA . GLY A 1 114 ? 11.802 -16.594 -13.527 1.00 79.50 114 GLY A CA 1
ATOM 935 C C . GLY A 1 114 ? 11.907 -15.612 -12.357 1.00 79.50 114 GLY A C 1
ATOM 936 O O . GLY A 1 114 ? 10.890 -15.176 -11.812 1.00 79.50 114 GLY A O 1
ATOM 937 N N . VAL A 1 115 ? 13.127 -15.171 -12.038 1.00 83.94 115 VAL A N 1
ATOM 938 C CA . VAL A 1 115 ? 13.388 -14.187 -10.973 1.00 83.94 115 VAL A CA 1
ATOM 939 C C . VAL A 1 115 ? 12.724 -12.838 -11.279 1.00 83.94 115 VAL A C 1
ATOM 941 O O . VAL A 1 115 ? 12.181 -12.188 -10.384 1.00 83.94 115 VAL A O 1
ATOM 944 N N . HIS A 1 116 ? 12.704 -12.422 -12.546 1.00 88.31 116 HIS A N 1
ATOM 945 C CA . HIS A 1 116 ? 12.090 -11.162 -12.971 1.00 88.31 116 HIS A CA 1
ATOM 946 C C . HIS A 1 116 ? 10.569 -11.202 -12.825 1.00 88.31 116 HIS A C 1
ATOM 948 O O . HIS A 1 116 ? 9.941 -10.258 -12.343 1.00 88.31 116 HIS A O 1
ATOM 954 N N . PHE A 1 117 ? 9.963 -12.326 -13.199 1.00 86.25 117 PHE A N 1
ATOM 955 C CA . PHE A 1 117 ? 8.530 -12.522 -13.047 1.00 86.25 117 PHE A CA 1
ATOM 956 C C . PHE A 1 117 ? 8.104 -12.656 -11.579 1.00 86.25 117 PHE A C 1
ATOM 958 O O . PHE A 1 117 ? 7.050 -12.146 -11.193 1.00 86.25 117 PHE A O 1
ATOM 965 N N . GLN A 1 118 ? 8.931 -13.276 -10.736 1.00 85.25 118 GLN A N 1
ATOM 966 C CA . GLN A 1 118 ? 8.701 -13.314 -9.293 1.00 85.25 118 GLN A CA 1
ATOM 967 C C . GLN A 1 118 ? 8.723 -11.908 -8.674 1.00 85.25 118 GLN A C 1
ATOM 969 O O . GLN A 1 118 ? 7.919 -11.615 -7.781 1.00 85.25 118 GLN A O 1
ATOM 974 N N . GLU A 1 119 ? 9.585 -11.020 -9.174 1.00 88.56 119 GLU A N 1
ATOM 975 C CA . GLU A 1 119 ? 9.610 -9.617 -8.760 1.00 88.56 119 GLU A CA 1
ATOM 976 C C . GLU A 1 119 ? 8.304 -8.895 -9.120 1.00 88.56 119 GLU A C 1
ATOM 978 O O . GLU A 1 119 ? 7.704 -8.240 -8.265 1.00 88.56 119 GLU A O 1
ATOM 983 N N . LEU A 1 120 ? 7.814 -9.073 -10.353 1.00 87.00 120 LEU A N 1
ATOM 984 C CA . LEU A 1 120 ? 6.520 -8.538 -10.794 1.00 87.00 120 LEU A CA 1
ATOM 985 C C . LEU A 1 120 ? 5.370 -9.008 -9.896 1.00 87.00 120 LEU A C 1
ATOM 987 O O . LEU A 1 120 ? 4.577 -8.188 -9.431 1.00 87.00 120 LEU A O 1
ATOM 991 N N . ILE A 1 121 ? 5.293 -10.309 -9.603 1.00 84.94 121 ILE A N 1
ATOM 992 C CA . ILE A 1 121 ? 4.261 -10.864 -8.710 1.00 84.94 121 ILE A CA 1
ATOM 993 C C . ILE A 1 121 ? 4.348 -10.226 -7.322 1.00 84.94 121 ILE A C 1
ATOM 995 O O . ILE A 1 121 ? 3.333 -9.816 -6.752 1.00 84.94 121 ILE A O 1
ATOM 999 N N . SER A 1 122 ? 5.558 -10.120 -6.775 1.00 85.12 122 SER A N 1
ATOM 1000 C CA . SER A 1 122 ? 5.789 -9.544 -5.448 1.00 85.12 122 SER A CA 1
ATOM 1001 C C . SER A 1 122 ? 5.355 -8.078 -5.392 1.00 85.12 122 SER A C 1
ATOM 1003 O O . SER A 1 122 ? 4.687 -7.665 -4.439 1.00 85.12 122 SER A O 1
ATOM 1005 N N . TYR A 1 123 ? 5.646 -7.305 -6.443 1.00 86.62 123 TYR A N 1
ATOM 1006 C CA . TYR A 1 123 ? 5.185 -5.925 -6.579 1.00 86.62 123 TYR A CA 1
ATOM 1007 C C . TYR A 1 123 ? 3.654 -5.825 -6.532 1.00 86.62 123 TYR A C 1
ATOM 1009 O O . TYR A 1 123 ? 3.113 -5.031 -5.754 1.00 86.62 123 TYR A O 1
ATOM 1017 N N . PHE A 1 124 ? 2.936 -6.639 -7.316 1.00 83.88 124 PHE A N 1
ATOM 1018 C CA . PHE A 1 124 ? 1.471 -6.584 -7.352 1.00 83.88 124 PHE A CA 1
ATOM 1019 C C . PHE A 1 124 ? 0.826 -7.028 -6.038 1.00 83.88 124 PHE A C 1
ATOM 1021 O O . PHE A 1 124 ? -0.120 -6.378 -5.583 1.00 83.88 124 PHE A O 1
ATOM 1028 N N . LYS A 1 125 ? 1.368 -8.054 -5.373 1.00 80.88 125 LYS A N 1
ATOM 1029 C CA . LYS A 1 125 ? 0.903 -8.469 -4.039 1.00 80.88 125 LYS A CA 1
ATOM 1030 C C . LYS A 1 125 ? 1.056 -7.349 -3.016 1.00 80.88 125 LYS A C 1
ATOM 1032 O O . LYS A 1 125 ? 0.102 -7.016 -2.315 1.00 80.88 125 LYS A O 1
ATOM 1037 N N . ASN A 1 126 ? 2.221 -6.707 -2.970 1.00 78.25 126 ASN A N 1
ATOM 1038 C CA . ASN A 1 126 ? 2.459 -5.598 -2.047 1.00 78.25 126 ASN A CA 1
ATOM 1039 C C . ASN A 1 126 ? 1.539 -4.400 -2.342 1.00 78.25 126 ASN A C 1
ATOM 1041 O O . ASN A 1 126 ? 1.023 -3.772 -1.412 1.00 78.25 126 ASN A O 1
ATOM 1045 N N . LYS A 1 127 ? 1.269 -4.105 -3.623 1.00 74.12 127 LYS A N 1
ATOM 1046 C CA . LYS A 1 127 ? 0.311 -3.064 -4.040 1.00 74.12 1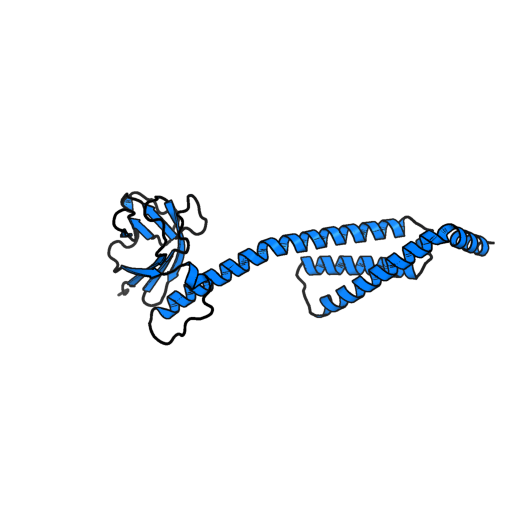27 LYS A CA 1
ATOM 1047 C C . LYS A 1 127 ? -1.120 -3.369 -3.557 1.00 74.12 127 LYS A C 1
ATOM 1049 O O . LYS A 1 127 ? -1.776 -2.467 -3.046 1.00 74.12 127 LYS A O 1
ATOM 1054 N N . GLN A 1 128 ? -1.576 -4.623 -3.623 1.00 65.25 128 GLN A N 1
ATOM 1055 C CA . GLN A 1 128 ? -2.891 -5.036 -3.096 1.00 65.25 128 GLN A CA 1
ATOM 1056 C C . GLN A 1 128 ? -2.978 -4.971 -1.560 1.00 65.25 128 GLN A C 1
ATOM 1058 O O . GLN A 1 128 ? -3.973 -4.501 -1.003 1.00 65.25 128 GLN A O 1
ATOM 1063 N N . VAL A 1 129 ? -1.929 -5.404 -0.851 1.00 58.41 129 VAL A N 1
ATOM 1064 C CA . VAL A 1 129 ? -1.884 -5.341 0.622 1.00 58.41 129 VAL A CA 1
ATOM 1065 C C . VAL A 1 129 ? -1.912 -3.886 1.098 1.00 58.41 129 VAL A C 1
ATOM 1067 O O . VAL A 1 129 ? -2.645 -3.532 2.024 1.00 58.41 129 VAL A O 1
ATOM 1070 N N . THR A 1 130 ? -1.153 -3.004 0.448 1.00 54.22 130 THR A N 1
ATOM 1071 C CA . THR A 1 130 ? -1.130 -1.573 0.791 1.00 54.22 130 THR A CA 1
ATOM 1072 C C . THR A 1 130 ? -2.453 -0.865 0.490 1.00 54.22 130 THR A C 1
ATOM 1074 O O . THR A 1 130 ? -2.892 -0.054 1.306 1.00 54.22 130 THR A O 1
ATOM 1077 N N . SER A 1 131 ? -3.154 -1.210 -0.598 1.00 52.16 131 SER A N 1
ATOM 1078 C CA . SER A 1 131 ? -4.470 -0.623 -0.889 1.00 52.16 131 SER A CA 1
ATOM 1079 C C . SER A 1 131 ? -5.554 -1.045 0.108 1.00 52.16 131 SER A C 1
ATOM 1081 O O . SER A 1 131 ? -6.341 -0.204 0.536 1.00 52.16 131 SER A O 1
ATOM 1083 N N . HIS A 1 132 ? -5.583 -2.313 0.538 1.00 48.62 132 HIS A N 1
ATOM 1084 C CA . HIS A 1 132 ? -6.578 -2.776 1.516 1.00 48.62 132 HIS A CA 1
ATOM 1085 C C . HIS A 1 132 ? -6.304 -2.297 2.944 1.00 48.62 132 HIS A C 1
ATOM 1087 O O . HIS A 1 132 ? -7.241 -2.069 3.712 1.00 48.62 132 HIS A O 1
ATOM 1093 N N . THR A 1 133 ? -5.034 -2.120 3.307 1.00 47.09 133 THR A N 1
ATOM 1094 C CA . THR A 1 133 ? -4.660 -1.723 4.667 1.00 47.09 133 THR A CA 1
ATOM 1095 C C . THR A 1 133 ? -4.814 -0.226 4.926 1.00 47.09 133 THR A C 1
ATOM 1097 O O . THR A 1 133 ? -5.121 0.145 6.053 1.00 47.09 133 THR A O 1
ATOM 1100 N N . ASN A 1 134 ? -4.660 0.649 3.929 1.00 51.72 134 ASN A N 1
ATOM 1101 C CA . ASN A 1 134 ? -4.711 2.096 4.174 1.00 51.72 134 ASN A CA 1
ATOM 1102 C C . ASN A 1 134 ? -6.133 2.622 4.453 1.00 51.72 134 ASN A C 1
ATOM 1104 O O . ASN A 1 134 ? -6.294 3.491 5.306 1.00 51.72 134 ASN A O 1
ATOM 1108 N N . GLY A 1 135 ? -7.171 2.072 3.809 1.00 55.22 135 GLY A N 1
ATOM 1109 C CA . GLY A 1 135 ? -8.562 2.491 4.056 1.00 55.22 135 GLY A CA 1
ATOM 1110 C C . GLY A 1 135 ? -9.148 1.958 5.370 1.00 55.22 135 GLY A C 1
ATOM 1111 O O . GLY A 1 135 ? -9.846 2.670 6.088 1.00 55.22 135 GLY A O 1
ATOM 1112 N N . THR A 1 136 ? -8.831 0.710 5.720 1.00 62.28 136 THR A N 1
ATOM 1113 C CA . THR A 1 136 ? -9.334 0.060 6.943 1.00 62.28 136 THR A CA 1
ATOM 1114 C C . THR A 1 136 ? -8.638 0.566 8.206 1.00 62.28 136 THR A C 1
ATOM 1116 O O . THR A 1 136 ? -9.296 0.741 9.230 1.00 62.28 136 THR A O 1
ATOM 1119 N N . LYS A 1 137 ? -7.336 0.877 8.138 1.00 65.62 137 LYS A N 1
ATOM 1120 C CA . LYS A 1 137 ? -6.586 1.441 9.275 1.00 65.62 137 LYS A CA 1
ATOM 1121 C C . LYS A 1 137 ? -7.141 2.790 9.727 1.00 65.62 137 LYS A C 1
ATOM 1123 O O . LYS A 1 137 ? -7.387 2.957 10.916 1.00 65.62 137 LYS A O 1
ATOM 1128 N N . GLY A 1 138 ? -7.419 3.704 8.793 1.00 74.56 138 GLY A N 1
ATOM 1129 C CA . GLY A 1 138 ? -7.971 5.020 9.132 1.00 74.56 138 GLY A CA 1
ATOM 1130 C C . GLY A 1 138 ? -9.341 4.941 9.816 1.00 74.56 138 GLY A C 1
ATOM 1131 O O . GLY A 1 138 ? -9.609 5.688 10.754 1.00 74.56 138 GLY A O 1
ATOM 1132 N N . LEU A 1 139 ? -10.189 3.989 9.409 1.00 77.50 139 LEU A N 1
ATOM 1133 C CA . LEU A 1 139 ? -11.481 3.753 10.060 1.00 77.50 139 LEU A CA 1
ATOM 1134 C C . LEU A 1 139 ? -11.327 3.201 11.481 1.00 77.50 139 LEU A 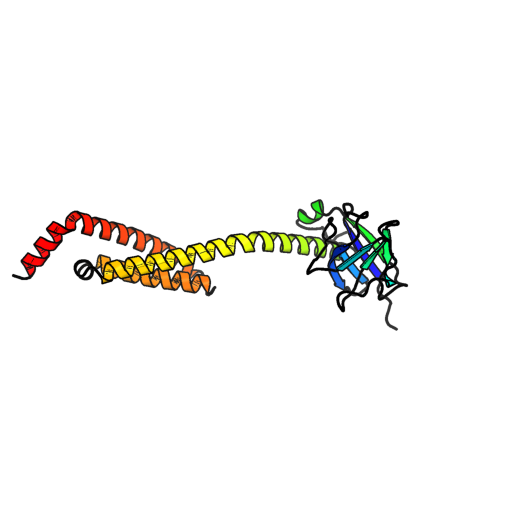C 1
ATOM 1136 O O . LEU A 1 139 ? -12.006 3.673 12.388 1.00 77.50 139 LEU A O 1
ATOM 1140 N N . ILE A 1 140 ? -10.432 2.233 11.693 1.00 80.88 140 ILE A N 1
ATOM 1141 C CA . ILE A 1 140 ? -10.187 1.653 13.023 1.00 80.88 140 ILE A CA 1
ATOM 1142 C C . ILE A 1 140 ? -9.634 2.716 13.983 1.00 80.88 140 ILE A C 1
ATOM 1144 O O . ILE A 1 140 ? -10.093 2.811 15.121 1.00 80.88 140 ILE A O 1
ATOM 1148 N N . GLU A 1 141 ? -8.698 3.549 13.521 1.00 83.12 141 GLU A N 1
ATOM 1149 C CA . GLU A 1 141 ? -8.143 4.650 14.316 1.00 83.12 141 GLU A CA 1
ATOM 1150 C C . GLU A 1 141 ? -9.221 5.683 14.685 1.00 83.12 141 GLU A C 1
ATOM 1152 O O . GLU A 1 141 ? -9.331 6.078 15.848 1.00 83.12 141 GLU A O 1
ATOM 1157 N N . LEU A 1 142 ? -10.079 6.060 13.730 1.00 83.69 142 LEU A N 1
ATOM 1158 C CA . LEU A 1 142 ? -11.207 6.962 13.972 1.00 83.69 142 LEU A CA 1
ATOM 1159 C C . LEU A 1 142 ? -12.185 6.386 15.010 1.00 83.69 142 LEU A C 1
ATOM 1161 O O . LEU A 1 142 ? -12.577 7.087 15.945 1.00 83.69 142 LEU A O 1
ATOM 1165 N N . ILE A 1 143 ? -12.551 5.108 14.876 1.00 86.00 143 ILE A N 1
ATOM 1166 C CA . ILE A 1 143 ? -13.441 4.413 15.816 1.00 86.00 143 ILE A CA 1
ATOM 1167 C C . ILE A 1 143 ? -12.830 4.403 17.222 1.00 86.00 143 ILE A C 1
ATOM 1169 O O . ILE A 1 143 ? -13.515 4.743 18.187 1.00 86.00 143 ILE A O 1
ATOM 1173 N N . ALA A 1 144 ? -11.541 4.084 17.353 1.00 86.44 144 ALA A N 1
ATOM 1174 C CA . ALA A 1 144 ? -10.857 4.077 18.645 1.00 86.44 144 ALA A CA 1
ATOM 1175 C C . ALA A 1 144 ? -10.875 5.462 19.317 1.00 86.44 144 ALA A C 1
ATOM 1177 O O . ALA A 1 144 ? -11.161 5.562 20.511 1.00 86.44 144 ALA A O 1
ATOM 1178 N N . ILE A 1 145 ? -10.654 6.541 18.556 1.00 87.88 145 ILE A N 1
ATOM 1179 C CA . ILE A 1 145 ? -10.730 7.922 19.066 1.00 87.88 145 ILE A CA 1
ATOM 1180 C C . ILE A 1 145 ? -12.146 8.259 19.558 1.00 87.88 145 ILE A C 1
ATOM 1182 O O . ILE A 1 145 ? -12.299 8.889 20.609 1.00 87.88 145 ILE A O 1
ATOM 1186 N N . ILE A 1 146 ? -13.186 7.842 18.827 1.00 89.56 146 ILE A N 1
ATOM 1187 C CA . ILE A 1 146 ? -14.586 8.043 19.234 1.00 89.56 146 ILE A CA 1
ATOM 1188 C C . ILE A 1 146 ? -14.869 7.322 20.557 1.00 89.56 146 ILE A C 1
ATOM 1190 O O . ILE A 1 146 ? -15.438 7.926 21.468 1.00 89.56 146 ILE A O 1
ATOM 1194 N N . ILE A 1 147 ? -14.429 6.067 20.694 1.00 88.44 147 ILE A N 1
ATOM 1195 C CA . ILE A 1 147 ? -14.619 5.285 21.923 1.00 88.44 147 ILE A CA 1
ATOM 1196 C C . ILE A 1 147 ? -13.895 5.947 23.102 1.00 88.44 147 ILE A C 1
ATOM 1198 O O . ILE A 1 147 ? -14.494 6.103 24.163 1.00 88.44 147 ILE A O 1
ATOM 1202 N N . ILE A 1 148 ? -12.655 6.418 22.921 1.00 89.88 148 ILE A N 1
ATOM 1203 C CA . ILE A 1 148 ? -11.909 7.137 23.969 1.00 89.88 148 ILE A CA 1
ATOM 1204 C C . ILE A 1 148 ? -12.693 8.361 24.470 1.00 89.88 148 ILE A C 1
ATOM 1206 O O . ILE A 1 148 ? -12.835 8.547 25.680 1.00 89.88 148 ILE A O 1
ATOM 1210 N N . LYS A 1 149 ? -13.250 9.172 23.560 1.00 90.06 149 LYS A N 1
ATOM 1211 C CA . LYS A 1 149 ? -14.070 10.338 23.935 1.00 90.06 149 LYS A CA 1
ATOM 1212 C C . LYS A 1 149 ? -15.335 9.940 24.697 1.00 90.06 149 LYS A C 1
ATOM 1214 O O .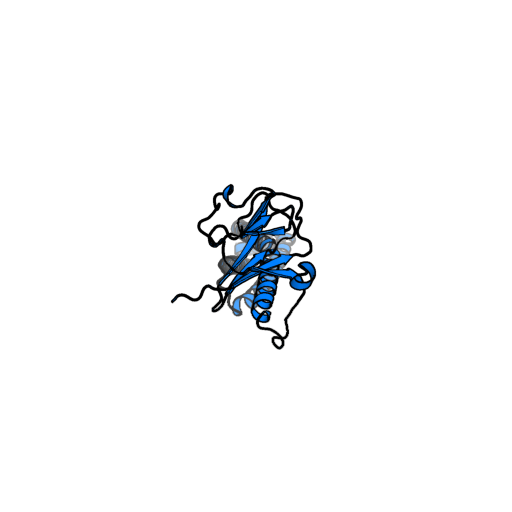 LYS A 1 149 ? -15.739 10.642 25.622 1.00 90.06 149 LYS A O 1
ATOM 1219 N N . LEU A 1 150 ? -15.959 8.827 24.315 1.00 88.69 150 LEU A N 1
ATOM 1220 C CA . LEU A 1 150 ? -17.157 8.315 24.975 1.00 88.69 150 LEU A CA 1
ATOM 1221 C C . LEU A 1 150 ? -16.854 7.824 26.400 1.00 88.69 150 LEU A C 1
ATOM 1223 O O . LEU A 1 150 ? -17.617 8.124 27.317 1.00 88.69 150 LEU A O 1
ATOM 1227 N N . LEU A 1 151 ? -15.714 7.159 26.609 1.00 89.94 151 LEU A N 1
ATOM 1228 C CA . LEU A 1 151 ? -15.243 6.764 27.941 1.00 89.94 151 LEU A CA 1
ATOM 1229 C C . LEU A 1 151 ? -14.983 7.985 28.840 1.00 89.94 151 LEU A C 1
ATOM 1231 O O . LEU A 1 151 ? -15.408 7.997 29.996 1.00 89.94 151 LEU A O 1
ATOM 1235 N N . ASP A 1 152 ? -14.360 9.044 28.311 1.00 88.94 152 ASP A N 1
ATOM 1236 C CA . ASP A 1 152 ? -14.158 10.297 29.056 1.00 88.94 152 ASP A CA 1
ATOM 1237 C C . ASP A 1 152 ? -15.492 10.968 29.434 1.00 88.94 152 ASP A C 1
ATOM 1239 O O . ASP A 1 152 ? -15.647 11.462 30.554 1.00 88.94 152 ASP A O 1
ATOM 1243 N N . LEU A 1 153 ? -16.482 10.955 28.533 1.00 87.44 153 LEU A N 1
ATOM 1244 C CA . LEU A 1 153 ? -17.820 11.483 28.810 1.00 87.44 153 LEU A CA 1
ATOM 1245 C C . LEU A 1 153 ? -18.505 10.716 29.950 1.00 87.44 153 LEU A C 1
ATOM 1247 O O . LEU A 1 153 ? -19.039 11.337 30.872 1.00 87.44 153 LEU A O 1
ATOM 1251 N N . ILE A 1 154 ? -18.467 9.381 29.912 1.00 85.12 154 ILE A N 1
ATOM 1252 C CA . ILE A 1 154 ? -19.027 8.521 30.964 1.00 85.12 154 ILE A CA 1
ATOM 1253 C C . ILE A 1 154 ? -18.365 8.830 32.309 1.00 85.12 154 ILE A C 1
ATOM 1255 O O . ILE A 1 154 ? -19.060 9.069 33.300 1.00 85.12 154 ILE A O 1
ATOM 1259 N N . ARG A 1 155 ? -17.031 8.918 32.337 1.00 85.94 155 ARG A N 1
ATOM 1260 C CA . ARG A 1 155 ? -16.271 9.258 33.545 1.00 85.94 155 ARG A CA 1
ATOM 1261 C C . ARG A 1 155 ? -16.672 10.617 34.118 1.00 85.94 155 ARG A C 1
ATOM 1263 O O . ARG A 1 155 ? -16.813 10.768 35.331 1.00 85.94 155 ARG A O 1
ATOM 1270 N N . ASN A 1 156 ? -16.892 11.609 33.259 1.00 85.12 156 ASN A N 1
ATOM 1271 C CA . ASN A 1 156 ? -17.342 12.931 33.690 1.00 85.12 156 ASN A CA 1
ATOM 1272 C C . ASN A 1 156 ? -18.752 12.881 34.306 1.00 85.12 156 ASN A C 1
ATOM 1274 O O . ASN A 1 156 ? -19.002 13.552 35.306 1.00 85.12 156 ASN A O 1
ATOM 1278 N N . ILE A 1 157 ? -19.660 12.053 33.774 1.00 83.62 157 ILE A N 1
ATOM 1279 C CA . ILE A 1 157 ? -21.009 11.857 34.337 1.00 83.62 157 ILE A CA 1
ATOM 1280 C C . ILE A 1 157 ? -20.944 11.209 35.726 1.00 83.62 157 ILE A C 1
ATOM 1282 O O . ILE A 1 157 ? -21.647 11.658 36.637 1.00 83.62 157 ILE A O 1
ATOM 1286 N N . ILE A 1 158 ? -20.104 10.182 35.892 1.00 81.69 158 ILE A N 1
ATOM 1287 C CA . ILE A 1 158 ? -19.870 9.518 37.184 1.00 81.69 158 ILE A CA 1
ATOM 1288 C C . ILE A 1 158 ? -19.347 10.536 38.201 1.00 81.69 158 ILE A C 1
ATOM 1290 O O . ILE A 1 158 ? -19.909 10.683 39.287 1.00 81.69 158 ILE A O 1
ATOM 1294 N N . ASN A 1 159 ? -18.341 11.322 37.811 1.00 77.81 159 ASN A N 1
ATOM 1295 C CA . ASN A 1 159 ? -17.732 12.314 38.690 1.00 77.81 159 ASN A CA 1
ATOM 1296 C C . ASN A 1 159 ? -18.656 13.479 39.056 1.00 77.81 159 ASN A C 1
ATOM 1298 O O . ASN A 1 159 ? -18.556 14.012 40.164 1.00 77.81 159 ASN A O 1
ATOM 1302 N N . TYR A 1 160 ? -19.566 13.857 38.159 1.00 80.75 160 TYR A N 1
ATOM 1303 C CA . TYR A 1 160 ? -20.541 14.917 38.397 1.00 80.75 160 TYR A CA 1
ATOM 1304 C C . TYR A 1 160 ? -21.645 14.488 39.377 1.00 80.75 160 TYR A C 1
ATOM 1306 O O . TYR A 1 160 ? -22.077 15.266 40.231 1.00 80.75 160 TYR A O 1
ATOM 1314 N N . LYS A 1 161 ? -22.107 13.234 39.301 1.00 77.12 161 LYS A N 1
ATOM 1315 C CA . LYS A 1 161 ? -23.184 12.732 40.164 1.00 77.12 161 LYS A CA 1
ATOM 1316 C C . LYS A 1 161 ? -22.620 12.166 41.467 1.00 77.12 161 LYS A C 1
ATOM 1318 O O . LYS A 1 161 ? -22.364 10.973 41.562 1.00 77.12 161 LYS A O 1
ATOM 1323 N N . LYS A 1 162 ? -22.544 13.000 42.513 1.00 67.69 162 LYS A N 1
ATOM 1324 C CA . LYS A 1 162 ? -22.081 12.613 43.868 1.00 67.69 162 LYS A CA 1
ATOM 1325 C C . LYS A 1 162 ? -22.643 11.274 44.378 1.00 67.69 162 LYS A C 1
ATOM 1327 O O . LYS A 1 162 ? -21.895 10.500 44.949 1.00 67.69 162 LYS A O 1
ATOM 1332 N N . ILE A 1 163 ? -23.922 10.978 44.122 1.00 66.81 163 ILE A N 1
ATOM 1333 C CA . ILE A 1 163 ? -24.588 9.724 44.538 1.00 66.81 163 ILE A CA 1
ATOM 1334 C C . ILE A 1 163 ? -23.894 8.484 43.956 1.00 66.81 163 ILE A C 1
ATOM 1336 O O . ILE A 1 163 ? -23.780 7.468 44.631 1.00 66.81 163 ILE A O 1
ATOM 1340 N N . LEU A 1 164 ? -23.411 8.569 42.714 1.00 69.19 164 LEU A N 1
ATOM 1341 C CA . LEU A 1 164 ? -22.756 7.449 42.042 1.00 69.19 164 LEU A CA 1
ATOM 1342 C C . LEU A 1 164 ? -21.387 7.127 42.659 1.00 69.19 164 LEU A C 1
ATOM 1344 O O . LEU A 1 164 ? -20.962 5.982 42.597 1.00 69.19 164 LEU A O 1
ATOM 1348 N N . LYS A 1 165 ? -20.738 8.088 43.331 1.00 67.44 165 LYS A N 1
ATOM 1349 C CA . LYS A 1 165 ? -19.436 7.879 43.988 1.00 67.44 165 LYS A CA 1
ATOM 1350 C C . LYS A 1 165 ? -19.495 6.956 45.206 1.00 67.44 165 LYS A C 1
ATOM 1352 O O . LYS A 1 165 ? -18.466 6.438 45.618 1.00 67.44 165 LYS A O 1
ATOM 1357 N N . TYR A 1 166 ? -20.678 6.752 45.782 1.00 69.50 166 TYR A N 1
ATOM 1358 C CA . TYR A 1 166 ? -20.863 5.874 46.942 1.00 69.50 166 TYR A CA 1
ATOM 1359 C C . TYR A 1 166 ? -21.078 4.406 46.553 1.00 69.50 166 TYR A C 1
ATOM 1361 O O . TYR A 1 166 ? -21.153 3.539 47.418 1.00 69.50 166 TYR A O 1
ATOM 1369 N N . SER A 1 167 ? -21.188 4.109 45.256 1.00 76.75 167 SER A N 1
ATOM 1370 C CA . SER A 1 167 ? -21.365 2.749 44.758 1.00 76.75 167 SER A CA 1
ATOM 1371 C C . SER A 1 167 ? -20.019 2.158 44.351 1.00 76.75 167 SER A C 1
ATOM 1373 O O . SER A 1 167 ? -19.410 2.611 43.384 1.00 76.75 167 SER A O 1
ATOM 1375 N N . SER A 1 168 ? -19.601 1.084 45.026 1.00 78.25 168 SER A N 1
ATOM 1376 C CA . SER A 1 168 ? -18.405 0.309 44.662 1.00 78.25 168 SER A CA 1
ATOM 1377 C C . SER A 1 168 ? -18.429 -0.161 43.205 1.00 78.25 168 SER A C 1
ATOM 1379 O O . SER A 1 168 ? -17.417 -0.092 42.515 1.00 78.25 168 SER A O 1
ATOM 1381 N N . ALA A 1 169 ? -19.600 -0.561 42.703 1.00 78.94 169 ALA A N 1
ATOM 1382 C CA . ALA A 1 169 ? -19.785 -0.962 41.311 1.00 78.94 169 ALA A CA 1
ATOM 1383 C C . ALA A 1 169 ? -19.566 0.196 40.322 1.00 78.94 169 ALA A C 1
ATOM 1385 O O . ALA A 1 169 ? -19.063 -0.014 39.221 1.00 78.94 169 ALA A O 1
ATOM 1386 N N . THR A 1 170 ? -19.917 1.424 40.709 1.00 77.75 170 THR A N 1
ATOM 1387 C CA . THR A 1 170 ? -19.687 2.601 39.861 1.00 77.75 170 THR A CA 1
ATOM 1388 C C . THR A 1 170 ? -18.216 3.023 39.886 1.00 77.75 170 THR A C 1
ATOM 1390 O O . THR A 1 170 ? -17.681 3.377 38.838 1.00 77.75 170 THR A O 1
ATOM 1393 N N . SER A 1 171 ? -17.542 2.916 41.035 1.00 81.38 171 SER A N 1
ATOM 1394 C CA . SER A 1 171 ? -16.089 3.121 41.130 1.00 81.38 171 SER A CA 1
ATOM 1395 C C . SER A 1 171 ? -15.319 2.105 40.282 1.00 81.38 171 SER A C 1
ATOM 1397 O O . SER A 1 171 ? -14.435 2.487 39.522 1.00 81.38 171 SER A O 1
ATOM 1399 N N . TYR A 1 172 ? -15.713 0.828 40.324 1.00 83.44 172 TYR A N 1
ATOM 1400 C CA . TYR A 1 172 ? -15.122 -0.210 39.474 1.00 83.44 172 TYR A CA 1
ATOM 1401 C C . TYR A 1 172 ? -15.329 0.090 37.983 1.00 83.44 172 TYR A C 1
ATOM 1403 O O . TYR A 1 172 ? -14.406 -0.012 37.183 1.00 83.44 172 TYR A O 1
ATOM 1411 N N . PHE A 1 173 ? -16.522 0.554 37.603 1.00 84.25 173 PHE A N 1
ATOM 1412 C CA . PHE A 1 173 ? -16.803 0.957 36.225 1.00 84.25 173 PHE A CA 1
ATOM 1413 C C . PHE A 1 173 ? -15.972 2.172 35.771 1.00 84.25 173 PHE A C 1
ATOM 1415 O O . PHE A 1 173 ? -15.544 2.228 34.615 1.00 84.25 173 PHE A O 1
ATOM 1422 N N . GLU A 1 174 ? -15.704 3.133 36.660 1.00 85.88 174 GLU A N 1
ATOM 1423 C CA . GLU A 1 174 ? -14.777 4.238 36.387 1.00 85.88 174 GLU A CA 1
ATOM 1424 C C . GLU A 1 174 ? -13.347 3.731 36.131 1.00 85.88 174 GLU A C 1
ATOM 1426 O O . GLU A 1 174 ? -12.714 4.158 35.158 1.00 85.88 174 GLU A O 1
ATOM 1431 N N . GLU A 1 175 ? -12.858 2.784 36.933 1.00 87.06 175 GLU A N 1
ATOM 1432 C CA . GLU A 1 175 ? -11.557 2.138 36.721 1.00 87.06 175 GLU A CA 1
ATOM 1433 C C . GLU A 1 175 ? -11.504 1.390 35.381 1.00 87.06 175 GLU A C 1
ATOM 1435 O O . GLU A 1 175 ? -10.558 1.578 34.611 1.00 87.06 175 GLU A O 1
ATOM 1440 N N . SER A 1 176 ? -12.549 0.634 35.028 1.00 88.00 176 SER A N 1
ATOM 1441 C CA . SER A 1 176 ? -12.654 -0.033 33.722 1.00 88.00 176 SER A CA 1
ATOM 1442 C C . SER A 1 176 ? -12.641 0.965 32.557 1.00 88.00 176 SER A C 1
ATOM 1444 O O . SER A 1 176 ? -12.024 0.698 31.523 1.00 88.00 176 SER A O 1
ATOM 1446 N N . CYS A 1 177 ? -13.255 2.146 32.712 1.00 87.38 177 CYS A N 1
ATOM 1447 C CA . CYS A 1 177 ? -13.191 3.212 31.707 1.00 87.38 177 CYS A CA 1
ATOM 1448 C C . CYS A 1 177 ? -11.762 3.753 31.526 1.00 87.38 177 CYS A C 1
ATOM 1450 O O . CYS A 1 177 ? -11.318 3.960 30.393 1.00 87.38 177 CYS A O 1
ATOM 1452 N N . LEU A 1 178 ? -11.026 3.969 32.622 1.00 88.19 178 LEU A N 1
ATOM 1453 C CA . LEU A 1 178 ? -9.627 4.412 32.582 1.00 88.19 178 LEU A CA 1
ATOM 1454 C C . LEU A 1 178 ? -8.727 3.371 31.909 1.00 88.19 178 LEU A C 1
ATOM 1456 O O . LEU A 1 178 ? -7.914 3.714 31.047 1.00 88.19 178 LEU A O 1
ATOM 1460 N N . LEU A 1 179 ? -8.906 2.103 32.272 1.00 87.25 179 LEU A N 1
ATOM 1461 C CA . LEU A 1 179 ? -8.112 0.991 31.763 1.00 87.25 179 LEU A CA 1
ATOM 1462 C C . LEU A 1 179 ? -8.399 0.745 30.272 1.00 87.25 179 LEU A C 1
ATOM 1464 O O . LEU A 1 179 ? -7.470 0.585 29.479 1.00 87.25 179 LEU A O 1
ATOM 1468 N N . GLY A 1 180 ? -9.668 0.845 29.859 1.00 86.25 180 GLY A N 1
ATOM 1469 C CA . GLY A 1 180 ? -10.075 0.785 28.453 1.00 86.25 180 GLY A CA 1
ATOM 1470 C C . GLY A 1 180 ? -9.493 1.923 27.615 1.00 86.25 180 GLY A C 1
ATOM 1471 O O . GLY A 1 180 ? -8.984 1.693 26.516 1.00 86.25 180 GLY A O 1
ATOM 1472 N N . LYS A 1 181 ? -9.485 3.150 28.150 1.00 88.00 181 LYS A N 1
ATOM 1473 C CA . LYS A 1 181 ? -8.852 4.303 27.494 1.00 88.00 181 LYS A CA 1
ATOM 1474 C C . LYS A 1 181 ? -7.349 4.099 27.317 1.00 88.00 181 LYS A C 1
ATOM 1476 O O . LYS A 1 181 ? -6.821 4.371 26.235 1.00 88.00 181 LYS A O 1
ATOM 1481 N N . TRP A 1 182 ? -6.663 3.639 28.362 1.00 88.00 182 TRP A N 1
ATOM 1482 C CA . TRP A 1 182 ? -5.232 3.358 28.298 1.00 88.00 182 TRP A CA 1
ATOM 1483 C C . TRP A 1 182 ? -4.929 2.311 27.218 1.00 88.00 182 TRP A C 1
ATOM 1485 O O . TRP A 1 182 ? -4.104 2.573 26.346 1.00 88.00 182 TRP A O 1
ATOM 1495 N N . LEU A 1 183 ? -5.679 1.205 27.171 1.00 86.62 183 LEU A N 1
ATOM 1496 C CA . LEU A 1 183 ? -5.491 0.158 26.158 1.00 86.62 183 LEU A CA 1
ATOM 1497 C C . LEU A 1 183 ? -5.722 0.627 24.733 1.00 86.62 183 LEU A C 1
ATOM 1499 O O . LEU A 1 183 ? -4.914 0.323 23.861 1.00 86.62 183 LEU A O 1
ATOM 1503 N N . LEU A 1 184 ? -6.799 1.372 24.482 1.00 85.38 184 LEU A N 1
ATOM 1504 C CA . LEU A 1 184 ? -7.052 1.926 23.152 1.00 85.38 184 LEU A CA 1
ATOM 1505 C C . LEU A 1 184 ? -5.925 2.876 22.736 1.00 85.38 184 LEU A C 1
ATOM 1507 O O . LEU A 1 184 ? -5.497 2.862 21.585 1.00 85.38 184 LEU A O 1
ATOM 1511 N N . THR A 1 185 ? -5.386 3.648 23.681 1.00 85.56 185 THR A N 1
ATOM 1512 C CA . THR A 1 185 ? -4.239 4.528 23.428 1.00 85.56 185 THR A CA 1
ATOM 1513 C C . THR A 1 185 ? -2.966 3.728 23.123 1.00 85.56 185 THR A C 1
ATOM 1515 O O . THR A 1 185 ? -2.242 4.078 22.193 1.00 85.56 185 THR A O 1
ATOM 1518 N N . SER A 1 186 ? -2.699 2.640 23.851 1.00 83.12 186 SER A N 1
ATOM 1519 C CA . SER A 1 186 ? -1.557 1.748 23.600 1.00 83.12 186 SER A CA 1
ATOM 1520 C C . SER A 1 186 ? -1.675 1.002 22.267 1.00 83.12 186 SER A C 1
ATOM 1522 O O . SER A 1 186 ? -0.687 0.895 21.540 1.00 83.12 186 SER A O 1
ATOM 1524 N N . LEU A 1 187 ? -2.883 0.571 21.888 1.00 80.25 187 LEU A N 1
ATOM 1525 C CA . LEU A 1 187 ? -3.156 -0.022 20.575 1.00 80.25 187 LEU A CA 1
ATOM 1526 C C . LEU A 1 187 ? -2.888 0.964 19.433 1.00 80.25 187 LEU A C 1
ATOM 1528 O O . LEU A 1 187 ? -2.252 0.601 18.444 1.00 80.25 187 LEU A O 1
ATOM 1532 N N . LEU A 1 188 ? -3.333 2.218 19.575 1.00 81.44 188 LEU A N 1
ATOM 1533 C CA . LEU A 1 188 ? -3.052 3.280 18.602 1.00 81.44 188 LEU A CA 1
ATOM 1534 C C . LEU A 1 188 ? -1.543 3.552 18.478 1.00 81.44 188 LEU A C 1
ATOM 1536 O O . LEU A 1 188 ? -1.048 3.804 17.381 1.00 81.44 188 LEU A O 1
ATOM 1540 N N . LYS A 1 189 ? -0.797 3.436 19.583 1.00 82.25 189 LYS A N 1
ATOM 1541 C CA . LYS A 1 189 ? 0.672 3.550 19.620 1.00 82.25 189 LYS A CA 1
ATOM 1542 C C . LYS A 1 189 ? 1.415 2.282 19.174 1.00 82.25 189 LYS A C 1
ATOM 1544 O O . LYS A 1 189 ? 2.636 2.315 19.064 1.00 82.25 189 LYS A O 1
ATOM 1549 N N . ARG A 1 190 ? 0.696 1.198 18.855 1.00 70.12 190 ARG A N 1
ATOM 1550 C CA . ARG A 1 190 ? 1.226 -0.100 18.391 1.00 70.12 190 ARG A CA 1
ATOM 1551 C C . ARG A 1 190 ? 2.147 -0.816 19.380 1.00 70.12 190 ARG A C 1
ATOM 1553 O O . ARG A 1 190 ? 2.966 -1.642 18.976 1.00 70.12 190 ARG A O 1
ATOM 1560 N N . GLU A 1 191 ? 1.974 -0.571 20.669 1.00 69.25 191 GLU A N 1
ATOM 1561 C CA . GLU A 1 191 ? 2.623 -1.348 21.727 1.00 69.25 191 GLU A CA 1
ATOM 1562 C C . GLU A 1 191 ? 1.855 -2.668 21.911 1.00 69.25 191 GLU A C 1
ATOM 1564 O O . GLU A 1 191 ? 1.133 -2.858 22.883 1.00 69.25 191 GLU A O 1
ATOM 1569 N N . ASN A 1 192 ? 1.915 -3.563 20.920 1.00 61.06 192 ASN A N 1
ATOM 1570 C CA . ASN A 1 192 ? 1.047 -4.741 20.872 1.00 61.06 192 ASN A CA 1
ATOM 1571 C C . ASN A 1 192 ? 1.720 -5.978 21.485 1.00 61.06 192 ASN A C 1
ATOM 1573 O O . ASN A 1 192 ? 2.758 -6.430 21.009 1.00 61.06 192 ASN A O 1
ATOM 1577 N N . GLY A 1 193 ? 1.071 -6.586 22.482 1.00 62.84 193 GLY A N 1
ATOM 1578 C CA . GLY A 1 193 ? 1.399 -7.915 23.001 1.00 62.84 193 GLY A CA 1
ATOM 1579 C C . GLY A 1 193 ? 0.142 -8.788 23.132 1.00 62.84 193 GLY A C 1
ATOM 1580 O O . GLY A 1 193 ? -0.943 -8.251 23.351 1.00 62.84 193 GLY A O 1
ATOM 1581 N N . PRO A 1 194 ? 0.247 -10.128 23.054 1.00 55.09 194 PRO A N 1
ATOM 1582 C CA . PRO A 1 194 ? -0.903 -11.046 23.099 1.00 55.09 194 PRO A CA 1
ATOM 1583 C C . PRO A 1 194 ? -1.768 -10.932 24.370 1.00 55.09 194 PRO A C 1
ATOM 1585 O O . PRO A 1 194 ? -2.931 -11.323 24.366 1.00 55.09 194 PRO A O 1
ATOM 1588 N N . LYS A 1 195 ? -1.246 -10.328 25.447 1.00 69.94 195 LYS A N 1
ATOM 1589 C CA . LYS A 1 195 ? -1.999 -10.023 26.676 1.00 69.94 195 LYS A CA 1
ATOM 1590 C C . LYS A 1 195 ? -3.070 -8.933 26.491 1.00 69.94 195 LYS A C 1
ATOM 1592 O O . LYS A 1 195 ? -4.036 -8.905 27.246 1.00 69.94 195 LYS A O 1
ATOM 1597 N N . ILE A 1 196 ? -2.924 -8.060 25.492 1.00 71.69 196 ILE A N 1
ATOM 1598 C CA . ILE A 1 196 ? -3.795 -6.892 25.271 1.00 71.69 196 ILE A CA 1
ATOM 1599 C C . ILE A 1 196 ? -5.177 -7.302 24.749 1.00 71.69 196 ILE A C 1
ATOM 1601 O O . ILE A 1 196 ? -6.181 -6.725 25.159 1.00 71.69 196 ILE A O 1
ATOM 1605 N N . THR A 1 197 ? -5.256 -8.333 23.904 1.00 69.44 197 THR A N 1
ATOM 1606 C CA . THR A 1 197 ? -6.527 -8.794 23.319 1.00 69.44 197 THR A CA 1
ATOM 1607 C C . THR A 1 197 ? -7.464 -9.391 24.368 1.00 69.44 197 THR A C 1
ATOM 1609 O O . THR A 1 197 ? -8.644 -9.054 24.400 1.00 69.44 197 THR A O 1
ATOM 1612 N N . ASN A 1 198 ? -6.944 -10.224 25.274 1.00 77.69 198 ASN A N 1
ATOM 1613 C CA . ASN A 1 198 ? -7.749 -10.791 26.362 1.00 77.69 198 ASN A CA 1
ATOM 1614 C C . ASN A 1 198 ? -8.240 -9.699 27.320 1.00 77.69 198 ASN A C 1
ATOM 1616 O O . ASN A 1 198 ? -9.378 -9.733 27.785 1.00 77.69 198 ASN A O 1
ATOM 1620 N N . LEU A 1 199 ? -7.392 -8.700 27.571 1.00 80.94 199 LEU A N 1
ATOM 1621 C CA . LEU A 1 199 ? -7.724 -7.577 28.436 1.00 80.94 199 LEU A CA 1
ATOM 1622 C C . LEU A 1 199 ? -8.813 -6.676 27.823 1.00 80.94 199 LEU A C 1
ATOM 1624 O O . LEU A 1 199 ? -9.702 -6.226 28.538 1.00 80.94 199 LEU A O 1
ATOM 1628 N N . LEU A 1 200 ? -8.811 -6.486 26.499 1.00 80.25 200 LEU A N 1
ATOM 1629 C CA . LEU A 1 200 ? -9.883 -5.785 25.776 1.00 80.25 200 LEU A CA 1
ATOM 1630 C C . LEU A 1 200 ? -11.245 -6.456 25.937 1.00 80.25 200 LEU A C 1
ATOM 1632 O O . LEU A 1 200 ? -12.238 -5.768 26.165 1.00 80.25 200 LEU A O 1
ATOM 1636 N N . VAL A 1 201 ? -11.295 -7.785 25.822 1.00 81.94 201 VAL A N 1
ATOM 1637 C CA . VAL A 1 201 ? -12.547 -8.537 25.980 1.00 81.94 201 VAL A CA 1
ATOM 1638 C C . VAL A 1 201 ? -13.076 -8.397 27.407 1.00 81.94 201 VAL A C 1
ATOM 1640 O O . VAL A 1 201 ? -14.256 -8.102 27.578 1.00 81.94 201 VAL A O 1
ATOM 1643 N N . SER A 1 202 ? -12.210 -8.527 28.418 1.00 85.31 202 SER A N 1
ATOM 1644 C CA . SER A 1 202 ? -12.592 -8.324 29.825 1.00 85.31 202 SER A CA 1
ATOM 1645 C C . SER A 1 202 ? -13.212 -6.946 30.047 1.00 85.31 202 SER A C 1
ATOM 1647 O O . SER A 1 202 ? -14.297 -6.832 30.606 1.00 85.31 202 SER A O 1
ATOM 1649 N N . ILE A 1 203 ? -12.577 -5.898 29.522 1.00 83.00 203 ILE A N 1
ATOM 1650 C CA . ILE A 1 203 ? -13.061 -4.525 29.691 1.00 83.00 203 ILE A CA 1
ATOM 1651 C C . ILE A 1 203 ? -14.371 -4.293 28.953 1.00 83.00 203 ILE A C 1
ATOM 1653 O O . ILE A 1 203 ? -15.220 -3.564 29.449 1.00 83.00 203 ILE A O 1
ATOM 1657 N N . ALA A 1 204 ? -14.574 -4.904 27.786 1.00 83.00 204 ALA A N 1
ATOM 1658 C CA . ALA A 1 204 ? -15.856 -4.813 27.098 1.00 83.00 204 ALA A CA 1
ATOM 1659 C C . ALA A 1 204 ? -16.998 -5.370 27.970 1.00 83.00 204 ALA A C 1
ATOM 1661 O O . ALA A 1 204 ? -18.050 -4.735 28.074 1.00 83.00 204 ALA A O 1
ATOM 1662 N N . PHE A 1 205 ? -16.771 -6.503 28.645 1.00 84.94 205 PHE A N 1
ATOM 1663 C CA . PHE A 1 205 ? -17.724 -7.062 29.606 1.00 84.94 205 PHE A CA 1
ATOM 1664 C C . PHE A 1 205 ? -17.935 -6.149 30.817 1.00 84.94 205 PHE A C 1
ATOM 1666 O O . PHE A 1 205 ? -19.085 -5.855 31.152 1.00 84.94 205 PHE A O 1
ATOM 1673 N N . ASP A 1 206 ? -16.859 -5.645 31.424 1.00 83.31 206 ASP A N 1
ATOM 1674 C CA . ASP A 1 206 ? -16.946 -4.734 32.572 1.00 83.31 206 ASP A CA 1
ATOM 1675 C C . ASP A 1 206 ? -17.717 -3.457 32.218 1.00 83.31 206 ASP A C 1
ATOM 1677 O O . ASP A 1 206 ? -18.552 -2.980 32.991 1.00 83.31 206 ASP A O 1
ATOM 1681 N N . LEU A 1 207 ? -17.499 -2.929 31.008 1.00 83.88 207 LEU A N 1
ATOM 1682 C CA . LEU A 1 207 ? -18.186 -1.736 30.534 1.00 83.88 207 LEU A CA 1
ATOM 1683 C C . LEU A 1 207 ? -19.687 -1.977 30.325 1.00 83.88 207 LEU A C 1
ATOM 1685 O O . LEU A 1 207 ? -20.510 -1.129 30.683 1.00 83.88 207 LEU A O 1
ATOM 1689 N N . MET A 1 208 ? -20.062 -3.134 29.771 1.00 85.69 208 MET A N 1
ATOM 1690 C CA . MET A 1 208 ? -21.467 -3.525 29.628 1.00 85.69 208 MET A CA 1
ATOM 1691 C C . MET A 1 208 ? -22.154 -3.664 30.989 1.00 85.69 208 MET A C 1
ATOM 1693 O O . MET A 1 208 ? -23.273 -3.171 31.175 1.00 85.69 208 MET A O 1
ATOM 1697 N N . LEU A 1 209 ? -21.481 -4.304 31.948 1.00 83.81 209 LEU A N 1
ATOM 1698 C CA . LEU A 1 209 ? -22.014 -4.529 33.288 1.00 83.81 209 LEU A CA 1
ATOM 1699 C C . LEU A 1 209 ? -22.184 -3.204 34.044 1.00 83.81 209 LEU A C 1
ATOM 1701 O O . LEU A 1 209 ? -23.239 -2.949 34.627 1.00 83.81 209 LEU A O 1
ATOM 1705 N N . GLY A 1 210 ? -21.194 -2.314 33.963 1.00 82.06 210 GLY A N 1
ATOM 1706 C CA . GLY A 1 210 ? -21.265 -0.988 34.570 1.00 82.06 210 GLY A CA 1
ATOM 1707 C C . GLY A 1 210 ? -22.366 -0.107 3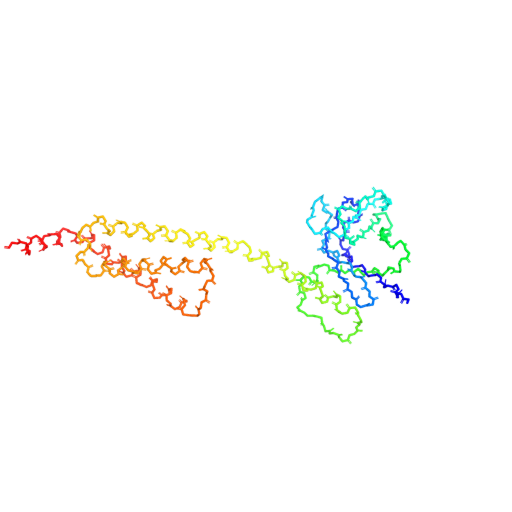3.975 1.00 82.06 210 GLY A C 1
ATOM 1708 O O . GLY A 1 210 ? -23.083 0.569 34.717 1.00 82.06 210 GLY A O 1
ATOM 1709 N N . PHE A 1 211 ? -22.603 -0.183 32.659 1.00 83.88 211 PHE A N 1
ATOM 1710 C CA . PHE A 1 211 ? -23.737 0.504 32.032 1.00 83.88 211 PHE A CA 1
ATOM 1711 C C . PHE A 1 211 ? -25.088 -0.014 32.552 1.00 83.88 211 PHE A C 1
ATOM 1713 O O . PHE A 1 211 ? -25.994 0.776 32.838 1.00 83.88 211 PHE A O 1
ATOM 1720 N N . TYR A 1 212 ? -25.224 -1.333 32.722 1.00 86.25 212 TYR A N 1
ATOM 1721 C CA . TYR A 1 212 ? -26.424 -1.944 33.296 1.00 86.25 212 TYR A CA 1
ATOM 1722 C C . TYR A 1 212 ? -26.671 -1.469 34.735 1.00 86.25 212 TYR A C 1
ATOM 1724 O O . TYR A 1 212 ? -27.781 -1.043 35.067 1.00 86.25 212 TYR A O 1
ATOM 1732 N N . VAL A 1 213 ? -25.626 -1.447 35.566 1.00 82.44 213 VAL A N 1
ATOM 1733 C CA . VAL A 1 213 ? -25.690 -0.945 36.946 1.00 82.44 213 VAL A CA 1
ATOM 1734 C C . VAL A 1 213 ? -26.071 0.538 36.979 1.00 82.44 213 VAL A C 1
ATOM 1736 O O . VAL A 1 213 ? -26.972 0.925 37.725 1.00 82.44 213 VAL A O 1
ATOM 1739 N N . MET A 1 214 ? -25.470 1.379 36.130 1.00 80.38 214 MET A N 1
ATOM 1740 C CA . MET A 1 214 ? -25.836 2.797 36.033 1.00 80.38 214 MET A CA 1
ATOM 1741 C C . MET A 1 214 ? -27.304 2.998 35.646 1.00 80.38 214 MET A C 1
ATOM 1743 O O . MET A 1 214 ? -27.981 3.865 36.209 1.00 80.38 214 MET A O 1
ATOM 1747 N N . LYS A 1 215 ? -27.816 2.201 34.701 1.00 85.06 215 LYS A N 1
ATOM 1748 C CA . LYS A 1 215 ? -29.230 2.233 34.308 1.00 85.06 215 LYS A CA 1
ATOM 1749 C C . LYS A 1 215 ? -30.135 1.861 35.484 1.00 85.06 215 LYS A C 1
ATOM 1751 O O . LYS A 1 215 ? -31.128 2.551 35.716 1.00 85.06 215 LYS A O 1
ATOM 1756 N N . TYR A 1 216 ? -29.769 0.828 36.239 1.00 82.94 216 TYR A N 1
ATOM 1757 C CA . TYR A 1 216 ? -30.495 0.387 37.428 1.00 82.94 216 TYR A CA 1
ATOM 1758 C C . TYR A 1 216 ? -30.548 1.484 38.506 1.00 82.94 216 TYR A C 1
ATOM 1760 O O . TYR A 1 216 ? -31.633 1.863 38.945 1.00 82.94 216 TYR A O 1
ATOM 1768 N N . PHE A 1 217 ? -29.405 2.092 38.850 1.00 78.69 217 PHE A N 1
ATOM 1769 C CA . PHE A 1 217 ? -29.350 3.220 39.793 1.00 78.69 217 PHE A CA 1
ATOM 1770 C C . PHE A 1 217 ? -30.182 4.418 39.338 1.00 78.69 217 PHE A C 1
ATOM 1772 O O . PHE A 1 217 ? -30.794 5.103 40.158 1.00 78.69 217 PHE A O 1
ATOM 1779 N N . ASN A 1 218 ? -30.211 4.698 38.035 1.00 80.50 218 ASN A N 1
ATOM 1780 C CA . ASN A 1 218 ? -31.006 5.799 37.511 1.00 80.50 218 ASN A CA 1
ATOM 1781 C C . ASN A 1 218 ? -32.514 5.512 37.588 1.00 80.50 218 ASN A C 1
ATOM 1783 O O . ASN A 1 218 ? -33.286 6.440 37.823 1.00 80.50 218 ASN A O 1
ATOM 1787 N N . HIS A 1 219 ? -32.927 4.251 37.424 1.00 84.56 219 HIS A N 1
ATOM 1788 C CA . HIS A 1 219 ? -34.323 3.833 37.555 1.00 84.56 219 HIS A CA 1
ATOM 1789 C C . HIS A 1 219 ? -34.819 3.955 39.004 1.00 84.56 219 HIS A C 1
ATOM 1791 O O . HIS A 1 219 ? -35.834 4.600 39.250 1.00 84.56 219 HIS A O 1
ATOM 1797 N N . TYR A 1 220 ? -34.046 3.452 39.971 1.00 82.50 220 TYR A N 1
ATOM 1798 C CA . TYR A 1 220 ? -34.396 3.463 41.402 1.00 82.50 220 TYR A CA 1
ATOM 1799 C C . TYR A 1 220 ? -33.849 4.679 42.164 1.00 82.50 220 TYR A C 1
ATOM 1801 O O . TYR A 1 220 ? -33.698 4.663 43.386 1.00 82.50 220 TYR A O 1
ATOM 1809 N N . LYS A 1 221 ? -33.538 5.770 41.454 1.00 77.81 221 LYS A N 1
ATOM 1810 C CA . LYS A 1 221 ? -32.839 6.938 42.013 1.00 77.81 221 LYS A CA 1
ATOM 1811 C C . LYS A 1 221 ? -33.514 7.501 43.268 1.00 77.81 221 LYS A C 1
ATOM 1813 O O . LYS A 1 221 ? -32.817 7.938 44.181 1.00 77.81 221 LYS A O 1
ATOM 1818 N N . LYS A 1 222 ? -34.852 7.543 43.295 1.00 79.38 222 LYS A N 1
ATOM 1819 C CA . LYS A 1 222 ? -35.628 8.096 44.419 1.00 79.38 222 LYS A CA 1
ATOM 1820 C C . LYS A 1 222 ? -35.492 7.235 45.675 1.00 79.38 222 LYS A C 1
ATOM 1822 O O . LYS A 1 222 ? -35.235 7.787 46.741 1.00 79.38 222 LYS A O 1
ATOM 1827 N N . ASP A 1 223 ? -35.586 5.920 45.524 1.00 81.62 223 ASP A N 1
ATOM 1828 C CA . ASP A 1 223 ? -35.522 4.967 46.635 1.00 81.62 223 ASP A CA 1
ATOM 1829 C C . ASP A 1 223 ? -34.108 4.906 47.219 1.00 81.62 223 ASP A C 1
ATOM 1831 O O . ASP A 1 223 ? -33.924 4.971 48.431 1.00 81.62 223 ASP A O 1
ATOM 1835 N N . VAL A 1 224 ? -33.088 4.913 46.354 1.00 74.44 224 VAL A N 1
ATOM 1836 C CA . VAL A 1 224 ? -31.679 4.973 46.775 1.00 74.44 224 VAL A CA 1
ATOM 1837 C C . VAL A 1 224 ? -31.383 6.270 47.537 1.00 74.44 224 VAL A C 1
ATOM 1839 O O . VAL A 1 224 ? -30.738 6.243 48.581 1.00 74.44 224 VAL A O 1
ATOM 1842 N N . LEU A 1 225 ? -31.881 7.414 47.055 1.00 76.12 225 LEU A N 1
ATOM 1843 C CA . LEU A 1 225 ? -31.736 8.699 47.750 1.00 76.12 225 LEU A CA 1
ATOM 1844 C C . LEU A 1 225 ? -32.443 8.724 49.107 1.00 76.12 225 LEU A C 1
ATOM 1846 O O . LEU A 1 225 ? -31.949 9.355 50.039 1.00 76.12 225 LEU A O 1
ATOM 1850 N N . PHE A 1 226 ? -33.603 8.077 49.207 1.00 80.12 226 PHE A N 1
ATOM 1851 C CA . PHE A 1 226 ? -34.341 7.956 50.457 1.00 80.12 226 PHE A CA 1
ATOM 1852 C C . PHE A 1 226 ? -33.569 7.116 51.482 1.00 80.12 226 PHE A C 1
ATOM 1854 O O . PHE A 1 226 ? -33.386 7.564 52.612 1.00 80.12 226 PHE A O 1
ATOM 1861 N N . LEU A 1 227 ? -33.044 5.958 51.068 1.00 77.19 227 LEU A N 1
ATOM 1862 C CA . LEU A 1 227 ? -32.236 5.081 51.921 1.00 77.19 227 LEU A CA 1
ATOM 1863 C C . LEU A 1 227 ? -30.957 5.768 52.418 1.00 77.19 227 LEU A C 1
ATOM 1865 O O . LEU A 1 227 ? -30.651 5.694 53.605 1.00 77.19 227 LEU A O 1
ATOM 1869 N N . LEU A 1 228 ? -30.250 6.497 51.547 1.00 74.19 228 LEU A N 1
ATOM 1870 C CA . LEU A 1 228 ? -29.044 7.242 51.934 1.00 74.19 228 LEU A CA 1
ATOM 1871 C C . LEU A 1 228 ? -29.349 8.332 52.972 1.00 74.19 228 LEU A C 1
ATOM 1873 O O . LEU A 1 228 ? -28.635 8.456 53.960 1.00 74.19 228 LEU A O 1
ATOM 1877 N N . LYS A 1 229 ? -30.450 9.076 52.802 1.00 76.19 229 LYS A N 1
ATOM 1878 C CA . LYS A 1 229 ? -30.880 10.094 53.778 1.00 76.19 229 LYS A CA 1
ATOM 1879 C C . LYS A 1 229 ? -31.302 9.511 55.127 1.00 76.19 229 LYS A C 1
ATOM 1881 O O . LYS A 1 229 ? -31.272 10.231 56.120 1.00 76.19 229 LYS A O 1
ATOM 1886 N N . MET A 1 230 ? -31.738 8.252 55.167 1.00 71.62 230 MET A N 1
ATOM 1887 C CA . MET A 1 230 ? -32.053 7.573 56.424 1.00 71.62 230 MET A CA 1
ATOM 1888 C C . MET A 1 230 ? -30.802 7.135 57.191 1.00 71.62 230 MET A C 1
ATOM 1890 O O . MET A 1 230 ? -30.872 7.080 58.409 1.00 71.62 230 MET A O 1
ATOM 1894 N N . GLN A 1 231 ? -29.675 6.869 56.522 1.00 67.06 231 GLN A N 1
ATOM 1895 C CA . GLN A 1 231 ? -28.410 6.537 57.197 1.00 67.06 231 GLN A CA 1
ATOM 1896 C C . GLN A 1 231 ? -27.703 7.751 57.820 1.00 67.06 231 GLN A C 1
ATOM 1898 O O . GLN A 1 231 ? -26.852 7.576 58.684 1.00 67.06 231 GLN A O 1
ATOM 1903 N N . GLU A 1 232 ? -28.024 8.969 57.376 1.00 64.44 232 GLU A N 1
ATOM 1904 C CA . GLU A 1 232 ? -27.454 10.218 57.910 1.00 64.44 232 GLU A CA 1
ATOM 1905 C C . GLU A 1 232 ? -28.190 10.743 59.164 1.00 64.44 232 GLU A C 1
ATOM 1907 O O . GLU A 1 232 ? -27.811 11.789 59.693 1.00 64.44 232 GLU A O 1
ATOM 1912 N N . ARG A 1 233 ? -29.246 10.057 59.624 1.00 51.25 233 ARG A N 1
ATOM 1913 C CA . ARG A 1 233 ? -29.982 10.361 60.863 1.00 51.25 233 ARG A CA 1
ATOM 1914 C C . ARG A 1 233 ? -29.608 9.389 61.969 1.00 51.25 233 ARG A C 1
ATOM 1916 O O . ARG A 1 233 ? -29.548 9.862 63.123 1.00 51.25 233 ARG A O 1
#